Protein AF-A0A968MR54-F1 (afdb_monomer)

Foldseek 3Di:
DDDPDDPVNVVVVVQVLQQLVAADPDPHGDGFDADDCVVVVDRGDDFKDQAEAEDEFEKDWAAAPVPDPDPDDDCVLSNLVNVLCVVVVHDVHTKIKTFFDFADPPFPFGPLVVLLVQCPDLQYHGWYKYFLDPDPVVLVCLVVVFDCPPPVDPPPDDDDDDCHPPCVLVSLLRGSNQQRMAIGRRDDGDPGRSKMWIAHSNQAQIDISVNDGPGRDRGTSSVVSSCSVVVCVVDVVNMDTPVVVVVVVVVVVRDDPD

Radius of gyration: 22.6 Å; Cα contacts (8 Å, |Δi|>4): 368; chains: 1; bounding box: 41×53×70 Å

Structure (mmCIF, N/CA/C/O backbone):
data_AF-A0A968MR54-F1
#
_entry.id   AF-A0A968MR54-F1
#
loop_
_atom_site.group_PDB
_atom_site.id
_atom_site.type_symbol
_atom_site.label_atom_id
_atom_site.label_alt_id
_atom_site.label_comp_id
_atom_site.label_asym_id
_atom_site.label_entity_id
_atom_site.label_seq_id
_atom_site.pdbx_PDB_ins_code
_atom_site.Cartn_x
_atom_site.Cartn_y
_atom_site.Cartn_z
_atom_site.occupancy
_atom_site.B_iso_or_equiv
_atom_site.auth_seq_id
_atom_site.auth_comp_id
_atom_site.auth_asym_id
_atom_site.auth_atom_id
_atom_site.pdbx_PDB_model_num
ATOM 1 N N . MET A 1 1 ? 18.125 2.894 40.364 1.00 38.19 1 MET A N 1
ATOM 2 C CA . MET A 1 1 ? 17.338 4.141 40.499 1.00 38.19 1 MET A CA 1
ATOM 3 C C . MET A 1 1 ? 15.868 3.765 40.445 1.00 38.19 1 MET A C 1
ATOM 5 O O . MET A 1 1 ? 15.536 2.895 39.650 1.00 38.19 1 MET A O 1
ATOM 9 N N . LYS A 1 2 ? 15.023 4.334 41.312 1.00 45.12 2 LYS A N 1
ATOM 10 C CA . LYS A 1 2 ? 13.562 4.181 41.211 1.00 45.12 2 LYS A CA 1
ATOM 11 C C . LYS A 1 2 ? 13.033 5.214 40.213 1.00 45.12 2 LYS A C 1
ATOM 13 O O . LYS A 1 2 ? 13.559 6.320 40.182 1.00 45.12 2 LYS A O 1
ATOM 18 N N . SER A 1 3 ? 12.042 4.830 39.411 1.00 44.94 3 SER A N 1
ATOM 19 C CA . SER A 1 3 ? 11.297 5.768 38.564 1.00 44.94 3 SER A CA 1
ATOM 20 C C . SER A 1 3 ? 10.646 6.842 39.440 1.00 44.94 3 SER A C 1
ATOM 22 O O . SER A 1 3 ? 10.090 6.514 40.487 1.00 44.94 3 SER A O 1
ATOM 24 N N . GLU A 1 4 ? 10.722 8.103 39.017 1.00 73.19 4 GLU A N 1
ATOM 25 C CA . GLU A 1 4 ? 10.028 9.231 39.660 1.00 73.19 4 GLU A CA 1
ATOM 26 C C . GLU A 1 4 ? 8.558 9.342 39.212 1.00 73.19 4 GLU A C 1
ATOM 28 O O . GLU A 1 4 ? 7.784 10.089 39.804 1.00 73.19 4 GLU A O 1
ATOM 33 N N . LEU A 1 5 ? 8.162 8.580 38.186 1.00 58.22 5 LEU A N 1
ATOM 34 C CA . LEU A 1 5 ? 6.807 8.551 37.637 1.00 58.22 5 LEU A CA 1
ATOM 35 C C . LEU A 1 5 ? 6.050 7.315 38.131 1.00 58.22 5 LEU A C 1
ATOM 37 O O . LEU A 1 5 ? 6.600 6.209 38.118 1.00 58.22 5 LEU A O 1
ATOM 41 N N . SER A 1 6 ? 4.790 7.508 38.529 1.00 78.50 6 SER A N 1
ATOM 42 C CA . SER A 1 6 ? 3.848 6.425 38.828 1.00 78.50 6 SER A CA 1
ATOM 43 C C . SER A 1 6 ? 3.045 6.046 37.582 1.00 78.50 6 SER A C 1
ATOM 45 O O . SER A 1 6 ? 2.774 6.893 36.734 1.00 78.50 6 SER A O 1
ATOM 47 N N . GLU A 1 7 ? 2.625 4.785 37.483 1.00 70.69 7 GLU A N 1
ATOM 48 C CA . GLU A 1 7 ? 1.815 4.283 36.359 1.00 70.69 7 GLU A CA 1
ATOM 49 C C . GLU A 1 7 ? 0.520 5.090 36.187 1.00 70.69 7 GLU A C 1
ATOM 51 O O . GLU A 1 7 ? 0.213 5.520 35.080 1.00 70.69 7 GLU A O 1
ATOM 56 N N . LYS A 1 8 ? -0.155 5.447 37.290 1.00 72.38 8 LYS A N 1
ATOM 57 C CA . LYS A 1 8 ? -1.343 6.321 37.261 1.00 72.38 8 LYS A CA 1
ATOM 58 C C . LYS A 1 8 ? -1.069 7.726 36.730 1.00 72.38 8 LYS A C 1
ATOM 60 O O . LYS A 1 8 ? -1.936 8.308 36.086 1.00 72.38 8 LYS A O 1
ATOM 65 N N . GLN A 1 9 ? 0.106 8.291 37.019 1.00 70.12 9 GLN A N 1
ATOM 66 C CA . GLN A 1 9 ? 0.483 9.600 36.484 1.00 70.12 9 GLN A CA 1
ATOM 67 C C . GLN A 1 9 ? 0.689 9.509 34.968 1.00 70.12 9 GLN A C 1
ATOM 69 O O . GLN A 1 9 ? 0.142 10.321 34.230 1.00 70.12 9 GLN A O 1
ATOM 74 N N . ILE A 1 10 ? 1.400 8.475 34.505 1.00 73.94 10 ILE A N 1
ATOM 75 C CA . ILE A 1 10 ? 1.624 8.205 33.076 1.00 73.94 10 ILE A CA 1
ATOM 76 C C . ILE A 1 10 ? 0.281 8.009 32.356 1.00 73.94 10 ILE A C 1
ATOM 78 O O . ILE A 1 10 ? 0.054 8.583 31.293 1.00 73.94 10 ILE A O 1
ATOM 82 N N . GLU A 1 11 ? -0.629 7.237 32.945 1.00 66.44 11 GLU A N 1
ATOM 83 C CA . GLU A 1 11 ? -1.960 6.983 32.402 1.00 66.44 11 GLU A CA 1
ATOM 84 C C . GLU A 1 11 ? -2.802 8.264 32.299 1.00 66.44 11 GLU A C 1
ATOM 86 O O . GLU A 1 11 ? -3.392 8.528 31.251 1.00 66.44 11 GLU A O 1
ATOM 91 N N . ALA A 1 12 ? -2.825 9.089 33.352 1.00 65.69 12 ALA A N 1
ATOM 92 C CA . ALA A 1 12 ? -3.545 10.360 33.363 1.00 65.69 12 ALA A CA 1
ATOM 93 C C . ALA A 1 12 ? -2.987 11.346 32.326 1.00 65.69 12 ALA A C 1
ATOM 95 O O . ALA A 1 12 ? -3.760 12.022 31.641 1.00 65.69 12 ALA A O 1
ATOM 96 N N . ASP A 1 13 ? -1.664 11.395 32.162 1.00 68.00 13 ASP A N 1
ATOM 97 C CA . ASP A 1 13 ? -1.001 12.243 31.170 1.00 68.00 13 ASP A CA 1
ATOM 98 C C . ASP A 1 13 ? -1.346 11.793 29.741 1.00 68.00 13 ASP A C 1
ATOM 100 O O . ASP A 1 13 ? -1.690 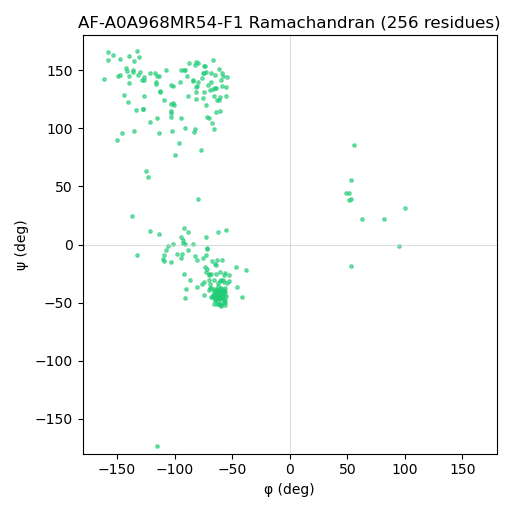12.615 28.886 1.00 68.00 13 ASP A O 1
ATOM 104 N N . ILE A 1 14 ? -1.348 10.478 29.491 1.00 63.91 14 ILE A N 1
ATOM 105 C CA . ILE A 1 14 ? -1.751 9.885 28.210 1.00 63.91 14 ILE A CA 1
ATOM 106 C C . ILE A 1 14 ? -3.241 10.134 27.936 1.00 63.91 14 ILE A C 1
ATOM 108 O O . ILE A 1 14 ? -3.601 10.580 26.846 1.00 63.91 14 ILE A O 1
ATOM 112 N N . ALA A 1 15 ? -4.121 9.894 28.909 1.00 61.91 15 ALA A N 1
ATOM 113 C CA . ALA A 1 15 ? -5.558 10.116 28.767 1.00 61.91 15 ALA A CA 1
ATOM 114 C C . ALA A 1 15 ? -5.894 11.590 28.532 1.00 61.91 15 ALA A C 1
ATOM 116 O O . ALA A 1 15 ? -6.739 11.895 27.696 1.00 61.91 15 ALA A O 1
ATOM 117 N N . THR A 1 16 ? -5.195 12.508 29.199 1.00 56.31 16 THR A N 1
ATOM 118 C CA . THR A 1 16 ? -5.350 13.953 28.992 1.00 56.31 16 THR A CA 1
ATOM 119 C C . THR A 1 16 ? -4.916 14.354 27.585 1.00 56.31 16 THR A C 1
ATOM 121 O O . THR A 1 16 ? -5.643 15.067 26.894 1.00 56.31 16 THR A O 1
ATOM 124 N N . TYR A 1 17 ? -3.778 13.833 27.119 1.00 61.91 17 TYR A N 1
ATOM 125 C CA . TYR A 1 17 ? -3.307 14.043 25.753 1.00 61.91 17 TYR A CA 1
ATOM 126 C C . TYR A 1 17 ? -4.326 13.552 24.715 1.00 61.91 17 TYR A C 1
ATOM 128 O O . TYR A 1 17 ? -4.651 14.276 23.774 1.00 61.91 17 TYR A O 1
ATOM 136 N N . PHE A 1 18 ? -4.886 12.354 24.905 1.00 52.28 18 PHE A N 1
ATOM 137 C CA . PHE A 1 18 ? -5.934 11.821 24.034 1.00 52.28 18 PHE A CA 1
ATOM 138 C C . PHE A 1 18 ? -7.296 12.497 24.225 1.00 52.28 18 PHE A C 1
ATOM 140 O O . PHE A 1 18 ? -8.081 12.511 23.292 1.00 52.28 18 PHE A O 1
ATOM 147 N N . GLY A 1 19 ? -7.596 13.099 25.371 1.00 53.50 19 GLY A N 1
ATOM 148 C CA . GLY A 1 19 ? -8.790 13.926 25.552 1.00 53.50 19 GLY A CA 1
ATOM 149 C C . GLY A 1 19 ? -8.695 15.222 24.751 1.00 53.50 19 GLY A C 1
ATOM 150 O O . GLY A 1 19 ? -9.692 15.677 24.180 1.00 53.50 19 GLY A O 1
ATOM 151 N N . TRP A 1 20 ? -7.482 15.771 24.623 1.00 44.69 20 TRP A N 1
ATOM 152 C CA . TRP A 1 20 ? -7.228 16.905 23.741 1.00 44.69 20 TRP A CA 1
ATOM 153 C C . TRP A 1 20 ? -7.511 16.558 22.294 1.00 44.69 20 TRP A C 1
ATOM 155 O O . TRP A 1 20 ? -8.085 17.448 21.689 1.00 44.69 20 TRP A O 1
ATOM 165 N N . ILE A 1 21 ? -7.255 15.281 21.911 1.00 46.53 21 ILE A N 1
ATOM 166 C CA . ILE A 1 21 ? -7.625 14.370 20.778 1.00 46.53 21 ILE A CA 1
ATOM 167 C C . ILE A 1 21 ? -9.017 14.327 20.118 1.00 46.53 21 ILE A C 1
ATOM 169 O O . ILE A 1 21 ? -9.201 13.949 18.959 1.00 46.53 21 ILE A O 1
ATOM 173 N N . SER A 1 22 ? -10.009 14.800 20.858 1.00 51.34 22 SER A N 1
ATOM 174 C CA . SER A 1 22 ? -11.415 14.887 20.461 1.00 51.34 22 SER A CA 1
ATOM 175 C C . SER A 1 22 ? -11.686 15.820 19.256 1.00 51.34 22 SER A C 1
ATOM 177 O O . SER A 1 22 ? -11.347 17.006 19.315 1.00 51.34 22 SER A O 1
ATOM 179 N N . PRO A 1 23 ? -12.331 15.346 18.167 1.00 46.69 23 PRO A N 1
ATOM 180 C CA . PRO A 1 23 ? -12.700 16.193 17.031 1.00 46.69 23 PRO A CA 1
ATOM 181 C C . PRO A 1 23 ? -13.607 17.367 17.423 1.00 46.69 23 PRO A C 1
ATOM 183 O O . PRO A 1 23 ? -14.495 17.227 18.269 1.00 46.69 23 PRO A O 1
ATOM 186 N N . ILE A 1 24 ? -13.424 18.513 16.760 1.00 46.59 24 ILE A N 1
ATOM 187 C CA . ILE A 1 24 ? -14.294 19.685 16.925 1.00 46.59 24 ILE A CA 1
ATOM 188 C C . ILE A 1 24 ? -15.718 19.299 16.496 1.00 46.59 24 ILE A C 1
ATOM 190 O O . ILE A 1 24 ? -15.926 18.812 15.389 1.00 46.59 24 ILE A O 1
ATOM 194 N N . GLY A 1 25 ? -16.693 19.494 17.389 1.00 52.66 25 GLY A N 1
ATOM 195 C CA . GLY A 1 25 ? -18.094 19.110 17.172 1.00 52.66 25 GLY A CA 1
ATOM 196 C C . GLY A 1 25 ? -18.491 17.740 17.736 1.00 52.66 25 GLY A C 1
ATOM 197 O O . GLY A 1 25 ? -19.664 17.381 17.658 1.00 52.66 25 GLY A O 1
ATOM 198 N N . SER A 1 26 ? -17.564 16.986 18.340 1.00 49.47 26 SER A N 1
ATOM 199 C CA . SER A 1 26 ? -17.908 15.769 19.086 1.00 49.47 26 SER A CA 1
ATOM 200 C C . SER A 1 26 ? -18.662 16.114 20.375 1.00 49.47 26 SER A C 1
ATOM 202 O O . SER A 1 26 ? -18.235 16.977 21.141 1.00 49.47 26 SER A O 1
ATOM 204 N N . SER A 1 27 ? -19.765 15.413 20.649 1.00 55.09 27 SER A N 1
ATOM 205 C CA . SER A 1 27 ? -20.558 15.577 21.879 1.00 55.09 27 SER A CA 1
ATOM 206 C C . SER A 1 27 ? -19.878 15.011 23.131 1.00 55.09 27 SER A C 1
ATOM 208 O O . SER A 1 27 ? -20.365 15.210 24.241 1.00 55.09 27 SER A O 1
ATOM 210 N N . SER A 1 28 ? -18.773 14.284 22.964 1.00 43.12 28 SER A N 1
ATOM 211 C CA . SER A 1 28 ? -17.991 13.691 24.047 1.00 43.12 28 SER A CA 1
ATOM 212 C C . SER A 1 28 ? -16.506 13.659 23.686 1.00 43.12 28 SER A C 1
ATOM 214 O O . SER A 1 28 ? -16.175 13.464 22.508 1.00 43.12 28 SER A O 1
ATOM 216 N N . PRO A 1 29 ? -15.600 13.820 24.666 1.00 54.75 29 PRO A N 1
ATOM 217 C CA . PRO A 1 29 ? -14.182 13.676 24.406 1.00 54.75 29 PRO A CA 1
ATOM 218 C C . PRO A 1 29 ? -13.823 12.228 24.046 1.00 54.75 29 PRO A C 1
ATOM 220 O O . PRO A 1 29 ? -14.558 11.295 24.379 1.00 54.75 29 PRO A O 1
ATOM 223 N N . PHE A 1 30 ? -12.689 12.032 23.375 1.00 55.03 30 PHE A N 1
ATOM 224 C CA . PHE A 1 30 ? -12.109 10.710 23.170 1.00 55.03 30 PHE A CA 1
ATOM 225 C C . PHE A 1 30 ? -11.795 10.103 24.542 1.00 55.03 30 PHE A C 1
ATOM 227 O O . PHE A 1 30 ? -10.982 10.634 25.300 1.00 55.03 30 PHE A O 1
ATOM 234 N N . LEU A 1 31 ? -12.493 9.019 24.880 1.00 54.69 31 LEU A N 1
ATOM 235 C CA . LEU A 1 31 ? -12.429 8.395 26.194 1.00 54.69 31 LEU A CA 1
ATOM 236 C C . LEU A 1 31 ? -11.576 7.130 26.126 1.00 54.69 31 LEU A C 1
ATOM 238 O O . LEU A 1 31 ? -11.896 6.185 25.405 1.00 54.69 31 LEU A O 1
ATOM 242 N N . LEU A 1 32 ? -10.509 7.099 26.919 1.00 58.34 32 LEU A N 1
ATOM 243 C CA . LEU A 1 32 ? -9.764 5.879 27.195 1.00 58.34 32 LEU A CA 1
ATOM 244 C C . LEU A 1 32 ? -10.480 5.111 28.310 1.00 58.34 32 LEU A C 1
ATOM 246 O O . LEU A 1 32 ? -10.334 5.448 29.484 1.00 58.34 32 LEU A O 1
ATOM 250 N N . SER A 1 33 ? -11.261 4.100 27.934 1.00 61.09 33 SER A N 1
ATOM 251 C CA . SER A 1 33 ? -12.015 3.288 28.894 1.00 61.09 33 SER A CA 1
ATOM 252 C C . SER A 1 33 ? -11.092 2.322 29.636 1.00 61.09 33 SER A C 1
ATOM 254 O O . SER A 1 33 ? -10.370 1.553 28.994 1.00 61.09 33 SER A O 1
ATOM 256 N N . ASP A 1 34 ? -11.143 2.367 30.969 1.00 63.06 34 ASP A N 1
ATOM 257 C CA . ASP A 1 34 ? -10.475 1.401 31.844 1.00 63.06 34 ASP A CA 1
ATOM 258 C C . ASP A 1 34 ? -10.993 -0.005 31.561 1.00 63.06 34 ASP A C 1
ATOM 260 O O . ASP A 1 34 ? -12.193 -0.217 31.350 1.00 63.06 34 ASP A O 1
ATOM 264 N N . VAL A 1 35 ? -10.088 -0.977 31.595 1.00 64.12 35 VAL A N 1
ATOM 265 C CA . VAL A 1 35 ? -10.446 -2.393 31.578 1.00 64.12 35 VAL A CA 1
ATOM 266 C C . VAL A 1 35 ? -9.728 -3.145 32.682 1.00 64.12 35 VAL A C 1
ATOM 268 O O . VAL A 1 35 ? -8.746 -2.674 33.244 1.00 64.12 35 VAL A O 1
ATOM 271 N N . ASP A 1 36 ? -10.254 -4.322 33.013 1.00 68.06 36 ASP A N 1
ATOM 272 C CA . ASP A 1 36 ? -9.633 -5.209 33.988 1.00 68.06 36 ASP A CA 1
ATOM 273 C C . ASP A 1 36 ? -8.284 -5.713 33.451 1.00 68.06 36 ASP A C 1
ATOM 275 O O . ASP A 1 36 ? -8.216 -6.629 32.625 1.00 68.06 36 ASP A O 1
ATOM 279 N N . GLU A 1 37 ? -7.208 -5.086 33.915 1.00 64.38 37 GLU A N 1
ATOM 280 C CA . GLU A 1 37 ? -5.833 -5.389 33.529 1.00 64.38 37 GLU A CA 1
ATOM 281 C C . GLU A 1 37 ? -5.495 -6.877 33.735 1.00 64.38 37 GLU A C 1
ATOM 283 O O . GLU A 1 37 ? -4.787 -7.465 32.921 1.00 64.38 37 GLU A O 1
ATOM 288 N N . GLN A 1 38 ? -6.064 -7.534 34.754 1.00 60.22 38 GLN A N 1
ATOM 289 C CA . GLN A 1 38 ? -5.813 -8.956 35.029 1.00 60.22 38 GLN A CA 1
ATOM 290 C C . GLN A 1 38 ? -6.411 -9.875 33.956 1.00 60.22 38 GLN A C 1
ATOM 292 O O . GLN A 1 38 ? -5.930 -10.989 33.750 1.00 60.22 38 GLN A O 1
ATOM 297 N N . VAL A 1 39 ? -7.454 -9.414 33.261 1.00 54.09 39 VAL A N 1
ATOM 298 C CA . VAL A 1 39 ? -8.124 -10.163 32.191 1.00 54.09 39 VAL A CA 1
ATOM 299 C C . VAL A 1 39 ? -7.495 -9.871 30.829 1.00 54.09 39 VAL A C 1
ATOM 301 O O . VAL A 1 39 ? -7.376 -10.778 30.005 1.00 54.09 39 VAL A O 1
ATOM 304 N N . TYR A 1 40 ? -7.099 -8.620 30.577 1.00 48.53 40 TYR A N 1
ATOM 305 C CA . TYR A 1 40 ? -6.690 -8.164 29.242 1.00 48.53 40 TYR A CA 1
ATOM 306 C C . TYR A 1 40 ? -5.188 -7.894 29.088 1.00 48.53 40 TYR A C 1
ATOM 308 O O . TYR A 1 40 ? -4.719 -7.777 27.956 1.00 48.53 40 TYR A O 1
ATOM 316 N N . GLY A 1 41 ? -4.433 -7.804 30.187 1.00 61.22 41 GLY A N 1
ATOM 317 C CA . GLY A 1 41 ? -3.004 -7.468 30.186 1.00 61.22 41 GLY A CA 1
ATOM 318 C C . GLY A 1 41 ? -2.696 -6.069 29.644 1.00 61.22 41 GLY A C 1
ATOM 319 O O . GLY A 1 41 ? -1.598 -5.840 29.139 1.00 61.22 41 GLY A O 1
ATOM 320 N N . ALA A 1 42 ? -3.678 -5.166 29.665 1.00 59.38 42 ALA A N 1
ATOM 321 C CA . ALA A 1 42 ? -3.576 -3.806 29.156 1.00 59.38 42 ALA A CA 1
ATOM 322 C C . ALA A 1 42 ? -4.484 -2.878 29.963 1.00 59.38 42 ALA A C 1
ATOM 324 O O . ALA A 1 42 ? -5.595 -3.269 30.316 1.00 59.38 42 ALA A O 1
ATOM 325 N N . ASP A 1 43 ? -4.047 -1.636 30.168 1.00 61.50 43 ASP A N 1
ATOM 326 C CA . ASP A 1 43 ? -4.818 -0.636 30.915 1.00 61.50 43 ASP A CA 1
ATOM 327 C C . ASP A 1 43 ? -6.068 -0.161 30.158 1.00 61.50 43 ASP A C 1
ATOM 329 O O . ASP A 1 43 ? -7.036 0.275 30.777 1.00 61.50 43 ASP A O 1
ATOM 333 N N . LYS A 1 44 ? -6.076 -0.248 28.815 1.00 64.19 44 LYS A N 1
ATOM 334 C CA . LYS A 1 44 ? -7.127 0.311 27.941 1.00 64.19 44 LYS A CA 1
ATOM 335 C C . LYS A 1 44 ? -7.558 -0.642 26.827 1.00 64.19 44 LYS A C 1
ATOM 337 O O . LYS A 1 44 ? -6.753 -1.401 26.287 1.00 64.19 44 LYS A O 1
ATOM 342 N N . LYS A 1 45 ? -8.824 -0.525 26.408 1.00 63.53 45 LYS A N 1
ATOM 343 C CA . LYS A 1 45 ? -9.422 -1.289 25.298 1.00 63.53 45 LYS A CA 1
ATOM 344 C C . LYS A 1 45 ? -9.852 -0.384 24.147 1.00 63.53 45 LYS A C 1
ATOM 346 O O . LYS A 1 45 ? -10.433 0.676 24.351 1.00 63.53 45 LYS A O 1
ATOM 351 N N . PHE A 1 46 ? -9.617 -0.855 22.926 1.00 63.62 46 PHE A N 1
ATOM 352 C CA . PHE A 1 46 ? -10.174 -0.267 21.713 1.00 63.62 46 PHE A CA 1
ATOM 353 C C . PHE A 1 46 ? -11.374 -1.102 21.273 1.00 63.62 46 PHE A C 1
ATOM 355 O O . PHE A 1 46 ? -11.231 -2.294 21.010 1.00 63.62 46 PHE A O 1
ATOM 362 N N . ASP A 1 47 ? -12.560 -0.504 21.200 1.00 65.94 47 ASP A N 1
ATOM 363 C CA . ASP A 1 47 ? -13.752 -1.254 20.797 1.00 65.94 47 ASP A CA 1
ATOM 364 C C . ASP A 1 47 ? -13.839 -1.418 19.286 1.00 65.94 47 ASP A C 1
ATOM 366 O O . ASP A 1 47 ? -14.233 -2.483 18.820 1.00 65.94 47 ASP A O 1
ATOM 370 N N . MET A 1 48 ? -13.419 -0.401 18.530 1.00 71.75 48 MET A N 1
ATOM 371 C CA . MET A 1 48 ? -13.595 -0.312 17.084 1.00 71.75 48 MET A CA 1
ATOM 372 C C . MET A 1 48 ? -12.266 -0.048 16.376 1.00 71.75 48 MET A C 1
ATOM 374 O O . MET A 1 48 ? -11.442 0.736 16.845 1.00 71.75 48 MET A O 1
ATOM 378 N N . VAL A 1 49 ? -12.067 -0.676 15.218 1.00 78.62 49 VAL A N 1
ATOM 379 C CA . VAL A 1 49 ? -10.842 -0.559 14.418 1.00 78.62 49 VAL A CA 1
ATOM 380 C C . VAL A 1 49 ? -11.146 -0.363 12.936 1.00 78.62 49 VAL A C 1
ATOM 382 O O . VAL A 1 49 ? -12.204 -0.754 12.442 1.00 78.62 49 VAL A O 1
ATOM 385 N N . ILE A 1 50 ? -10.166 0.197 12.220 1.00 82.06 50 ILE A N 1
ATOM 386 C CA . ILE A 1 50 ? -10.088 0.184 10.754 1.00 82.06 50 ILE A CA 1
ATOM 387 C C . ILE A 1 50 ? -8.868 -0.663 10.370 1.00 82.06 50 ILE A C 1
ATOM 389 O O . ILE A 1 50 ? -7.738 -0.170 10.377 1.00 82.06 50 ILE A O 1
ATOM 393 N N . PRO A 1 51 ? -9.060 -1.950 10.063 1.00 82.25 51 PRO A N 1
ATOM 394 C CA . PRO A 1 51 ? -7.976 -2.820 9.650 1.00 82.25 51 PRO A CA 1
ATOM 395 C C . PRO A 1 51 ? -7.359 -2.416 8.308 1.00 82.25 51 PRO A C 1
ATOM 397 O O . PRO A 1 51 ? -8.053 -2.294 7.294 1.00 82.25 51 PRO A O 1
ATOM 400 N N . ILE A 1 52 ? -6.034 -2.261 8.288 1.00 82.19 52 ILE A N 1
ATOM 401 C CA . ILE A 1 52 ? -5.254 -1.971 7.080 1.00 82.19 52 ILE A CA 1
ATOM 402 C C . ILE A 1 52 ? -4.122 -2.996 6.961 1.00 82.19 52 ILE A C 1
ATOM 404 O O . ILE A 1 52 ? -3.217 -3.041 7.791 1.00 82.19 52 ILE A O 1
ATOM 408 N N . TYR A 1 53 ? -4.147 -3.794 5.898 1.00 83.75 53 TYR A N 1
ATOM 409 C CA . TYR A 1 53 ? -3.141 -4.802 5.588 1.00 83.75 53 TYR A CA 1
ATOM 410 C C . TYR A 1 53 ? -2.212 -4.315 4.482 1.00 83.75 53 TYR A C 1
ATOM 412 O O . TYR A 1 53 ? -2.602 -4.175 3.322 1.00 83.75 53 TYR A O 1
ATOM 420 N N . MET A 1 54 ? -0.948 -4.099 4.824 1.00 84.62 54 MET A N 1
ATOM 421 C CA . MET A 1 54 ? 0.069 -3.697 3.858 1.00 84.62 54 MET A CA 1
ATOM 422 C C . MET A 1 54 ? 1.039 -4.842 3.608 1.00 84.62 54 MET A C 1
ATOM 424 O O . MET A 1 54 ? 1.674 -5.340 4.537 1.00 84.62 54 MET A O 1
ATOM 428 N N . GLN A 1 55 ? 1.197 -5.239 2.344 1.00 85.69 55 GLN A N 1
ATOM 429 C CA . GLN A 1 55 ? 2.254 -6.168 1.953 1.00 85.69 55 GLN A CA 1
ATOM 430 C C . GLN A 1 55 ? 3.394 -5.419 1.261 1.00 85.69 55 GLN A C 1
ATOM 432 O O . GLN A 1 55 ? 3.272 -4.979 0.117 1.00 85.69 55 GLN A O 1
ATOM 437 N N . PHE A 1 56 ? 4.533 -5.321 1.939 1.00 86.50 56 PHE A N 1
ATOM 438 C CA . PHE A 1 56 ? 5.696 -4.602 1.428 1.00 86.50 56 PHE A CA 1
ATOM 439 C C . PHE A 1 56 ? 6.449 -5.390 0.351 1.00 86.50 56 PHE A C 1
ATOM 441 O O . PHE A 1 56 ? 6.560 -6.620 0.401 1.00 86.50 56 PHE A O 1
ATOM 448 N N . LYS A 1 57 ? 6.959 -4.666 -0.646 1.00 90.19 57 LYS A N 1
ATOM 449 C CA . LYS A 1 57 ? 7.686 -5.197 -1.800 1.00 90.19 57 LYS A CA 1
ATOM 450 C C . LYS A 1 57 ? 8.916 -4.359 -2.100 1.00 90.19 57 LYS A C 1
ATOM 452 O O . LYS A 1 57 ? 8.916 -3.146 -1.925 1.00 90.19 57 LYS A O 1
ATOM 457 N N . VAL A 1 58 ? 9.947 -5.026 -2.609 1.00 86.94 58 VAL A N 1
ATOM 458 C CA . VAL A 1 58 ? 11.143 -4.372 -3.142 1.00 86.94 58 VAL A CA 1
ATOM 459 C C . VAL A 1 58 ? 10.918 -4.066 -4.619 1.00 86.94 58 VAL A C 1
ATOM 461 O O . VAL A 1 58 ? 10.564 -4.959 -5.396 1.00 86.94 58 VAL A O 1
ATOM 464 N N . SER A 1 59 ? 11.140 -2.811 -5.000 1.00 91.31 59 SER A N 1
ATOM 465 C CA . SER A 1 59 ? 11.091 -2.380 -6.395 1.00 91.31 59 SER A CA 1
ATOM 466 C C . SER A 1 59 ? 12.392 -2.708 -7.111 1.00 91.31 59 SER A C 1
ATOM 468 O O . SER A 1 59 ? 13.479 -2.452 -6.600 1.00 91.31 59 SER A O 1
ATOM 470 N N . HIS A 1 60 ? 12.263 -3.243 -8.318 1.00 92.19 60 HIS A N 1
ATOM 471 C CA . HIS A 1 60 ? 13.365 -3.524 -9.226 1.00 92.19 60 HIS A CA 1
ATOM 472 C C . HIS A 1 60 ? 13.258 -2.613 -10.446 1.00 92.19 60 HIS A C 1
ATOM 474 O O . HIS A 1 60 ? 12.154 -2.299 -10.893 1.00 92.19 60 HIS A O 1
ATOM 480 N N . GLY A 1 61 ? 14.402 -2.182 -10.976 1.00 90.44 61 GLY A N 1
ATOM 481 C CA . GLY A 1 61 ? 14.467 -1.347 -12.170 1.00 90.44 61 GLY A CA 1
ATOM 482 C C . GLY A 1 61 ? 14.407 -2.172 -13.447 1.00 90.44 61 GLY A C 1
ATOM 483 O O . GLY A 1 61 ? 15.026 -3.231 -13.544 1.00 90.44 61 GLY A O 1
ATOM 484 N N . LEU A 1 62 ? 13.690 -1.663 -14.441 1.00 86.94 62 LEU A N 1
ATOM 485 C CA . LEU A 1 62 ? 13.586 -2.242 -15.768 1.00 86.94 62 LEU A CA 1
ATOM 486 C C . LEU A 1 62 ? 13.922 -1.176 -16.811 1.00 86.94 62 LEU A C 1
ATOM 488 O O . LEU A 1 62 ? 13.269 -0.140 -16.920 1.00 86.94 62 LEU A O 1
ATOM 492 N N . THR A 1 63 ? 14.996 -1.423 -17.553 1.00 82.12 63 THR A N 1
ATOM 493 C CA . THR A 1 63 ? 15.457 -0.553 -18.637 1.00 82.12 63 THR A CA 1
ATOM 494 C C . THR A 1 63 ? 14.576 -0.687 -19.879 1.00 82.12 63 THR A C 1
ATOM 496 O O . THR A 1 63 ? 13.985 -1.746 -20.112 1.00 82.12 63 THR A O 1
ATOM 499 N N . ASN A 1 64 ? 14.538 0.379 -20.683 1.00 71.69 64 ASN A N 1
ATOM 500 C CA . ASN A 1 64 ? 13.743 0.485 -21.908 1.00 71.69 64 ASN A CA 1
ATOM 501 C C . ASN A 1 64 ? 14.021 -0.668 -22.890 1.00 71.69 64 ASN A C 1
ATOM 503 O O . ASN A 1 64 ? 15.164 -1.100 -23.067 1.00 71.69 64 ASN A O 1
ATOM 507 N N . PHE A 1 65 ? 12.967 -1.103 -23.583 1.00 66.75 65 PHE A N 1
ATOM 508 C CA . PHE A 1 65 ? 12.992 -2.073 -24.679 1.00 66.75 65 PHE A CA 1
ATOM 509 C C . PHE A 1 65 ? 14.092 -1.835 -25.735 1.00 66.75 65 PHE A C 1
ATOM 511 O O . PHE A 1 65 ? 14.685 -2.798 -26.215 1.00 66.75 65 PHE A O 1
ATOM 518 N N . LYS A 1 66 ? 14.413 -0.574 -26.073 1.00 62.75 66 LYS A N 1
ATOM 519 C CA . LYS A 1 66 ? 15.367 -0.228 -27.153 1.00 62.75 66 LYS A CA 1
ATOM 520 C C . LYS A 1 66 ? 16.816 -0.687 -26.926 1.00 62.75 66 LYS A C 1
ATOM 522 O O . LYS A 1 66 ? 17.573 -0.752 -27.886 1.00 62.75 66 LYS A O 1
ATOM 527 N N . ASN A 1 67 ? 17.201 -1.022 -25.695 1.00 58.94 67 ASN A N 1
ATOM 528 C CA . ASN A 1 67 ? 18.582 -1.391 -25.365 1.00 58.94 67 ASN A CA 1
ATOM 529 C C . ASN A 1 67 ? 18.886 -2.897 -25.527 1.00 58.94 67 ASN A C 1
ATOM 531 O O . ASN A 1 67 ? 19.942 -3.346 -25.088 1.00 58.94 67 ASN A O 1
ATOM 535 N N . PHE A 1 68 ? 17.993 -3.692 -26.133 1.00 56.44 68 PHE A N 1
ATOM 536 C CA . PHE A 1 68 ? 18.201 -5.131 -26.334 1.00 56.44 68 PHE A CA 1
ATOM 537 C C . PHE A 1 68 ? 18.594 -5.467 -27.777 1.00 56.44 68 PHE A C 1
ATOM 539 O O . PHE A 1 68 ? 17.796 -5.341 -28.700 1.00 56.44 68 PHE A O 1
ATOM 546 N N . THR A 1 69 ? 19.820 -5.963 -27.953 1.00 52.44 69 THR A N 1
ATOM 547 C CA . THR A 1 69 ? 20.371 -6.450 -29.231 1.00 52.44 69 THR A CA 1
ATOM 548 C C . THR A 1 69 ? 20.153 -7.948 -29.469 1.00 52.44 69 THR A C 1
ATOM 550 O O . THR A 1 69 ? 20.550 -8.452 -30.515 1.00 52.44 69 THR A O 1
ATOM 553 N N . SER A 1 70 ? 19.505 -8.683 -28.553 1.00 50.03 70 SER A N 1
ATOM 554 C CA . SER A 1 70 ? 19.229 -10.115 -28.745 1.00 50.03 70 SER A CA 1
ATOM 555 C C . SER A 1 70 ? 17.833 -10.528 -28.247 1.00 50.03 70 SER A C 1
ATOM 557 O O . SER A 1 70 ? 17.535 -10.357 -27.062 1.00 50.03 70 SER A O 1
ATOM 559 N N . PRO A 1 71 ? 16.979 -11.116 -29.111 1.00 49.41 71 PRO A N 1
ATOM 560 C CA . PRO A 1 71 ? 15.652 -11.608 -28.738 1.00 49.41 71 PRO A CA 1
ATOM 561 C C . PRO A 1 71 ? 15.657 -12.880 -27.866 1.00 49.41 71 PRO A C 1
ATOM 563 O O . PRO A 1 71 ? 14.592 -13.325 -27.451 1.00 49.41 71 PRO A O 1
ATOM 566 N N . PHE A 1 72 ? 16.822 -13.469 -27.563 1.00 49.16 72 PHE A N 1
ATOM 567 C CA . PHE A 1 72 ? 16.912 -14.829 -27.005 1.00 49.16 72 PHE A CA 1
ATOM 568 C C . PHE A 1 72 ? 17.448 -14.940 -25.562 1.00 49.16 72 PHE A C 1
ATOM 570 O O . PHE A 1 72 ? 17.661 -16.048 -25.075 1.00 49.16 72 PHE A O 1
ATOM 577 N N . SER A 1 73 ? 17.636 -13.840 -24.823 1.00 49.25 73 SER A N 1
ATOM 578 C CA . SER A 1 73 ? 18.161 -13.908 -23.447 1.00 49.25 73 SER A CA 1
ATOM 579 C C . SER A 1 73 ? 17.061 -14.022 -22.367 1.00 49.25 73 SER A C 1
ATOM 581 O O . SER A 1 73 ? 16.469 -13.019 -21.976 1.00 49.25 73 SER A O 1
ATOM 583 N N . ILE A 1 74 ? 16.830 -15.249 -21.882 1.00 50.41 74 ILE A N 1
ATOM 584 C CA . ILE A 1 74 ? 16.566 -15.715 -20.491 1.00 50.41 74 ILE A CA 1
ATOM 585 C C . ILE A 1 74 ? 15.434 -15.081 -19.628 1.00 50.41 74 ILE A C 1
ATOM 587 O O . ILE A 1 74 ? 14.943 -15.756 -18.727 1.00 50.41 74 ILE A O 1
ATOM 591 N N . GLU A 1 75 ? 14.886 -13.893 -19.901 1.00 62.72 75 GLU A N 1
ATOM 592 C CA . GLU A 1 75 ? 13.826 -13.281 -19.066 1.00 62.72 75 GLU A CA 1
ATOM 593 C C . GLU A 1 75 ? 12.540 -12.950 -19.841 1.00 62.72 75 GLU A C 1
ATOM 595 O O . GLU A 1 75 ? 12.057 -11.812 -19.853 1.00 62.72 75 GLU A O 1
ATOM 600 N N . LEU A 1 76 ? 11.944 -13.977 -20.457 1.00 74.69 76 LEU A N 1
ATOM 601 C CA . LEU A 1 76 ? 10.653 -13.912 -21.165 1.00 74.69 76 LEU A CA 1
ATOM 602 C C . LEU A 1 76 ? 9.578 -13.065 -20.439 1.00 74.69 76 LEU A C 1
ATOM 604 O O . LEU A 1 76 ? 8.946 -12.232 -21.095 1.00 74.69 76 LEU A O 1
ATOM 608 N N . PRO A 1 77 ? 9.354 -13.189 -19.111 1.00 84.00 77 PRO A N 1
ATOM 609 C CA . PRO A 1 77 ? 8.338 -12.388 -18.424 1.00 84.00 77 PRO A CA 1
ATOM 610 C C . PRO A 1 77 ? 8.648 -10.886 -18.403 1.00 84.00 77 PRO A C 1
ATOM 612 O O . PRO A 1 77 ? 7.751 -10.072 -18.613 1.00 84.00 77 PRO A O 1
ATOM 615 N N . LEU A 1 78 ? 9.907 -10.497 -18.195 1.00 87.38 78 LEU A N 1
ATOM 616 C CA . LEU A 1 78 ? 10.281 -9.083 -18.115 1.00 87.38 78 LEU A CA 1
ATOM 617 C C . LEU A 1 78 ? 10.314 -8.426 -19.495 1.00 87.38 78 LEU A C 1
ATOM 619 O O . LEU A 1 78 ? 9.920 -7.270 -19.639 1.00 87.38 78 LEU A O 1
ATOM 623 N N . GLN A 1 79 ? 10.709 -9.167 -20.532 1.00 85.06 79 GLN A N 1
ATOM 624 C CA . GLN A 1 79 ? 10.576 -8.705 -21.915 1.00 85.06 79 GLN A CA 1
ATOM 625 C C . GLN A 1 79 ? 9.111 -8.461 -22.293 1.00 85.06 79 GLN A C 1
ATOM 627 O O . GLN A 1 79 ? 8.807 -7.445 -22.914 1.00 85.06 79 GLN A O 1
ATOM 632 N N . ARG A 1 80 ? 8.189 -9.334 -21.861 1.00 86.44 80 ARG A N 1
ATOM 633 C CA . ARG A 1 80 ? 6.746 -9.125 -22.057 1.00 86.44 80 ARG A CA 1
ATOM 634 C C . ARG A 1 80 ? 6.254 -7.849 -21.380 1.00 86.44 80 ARG A C 1
ATOM 636 O O . ARG A 1 80 ? 5.464 -7.130 -21.985 1.00 86.44 80 ARG A O 1
ATOM 643 N N . ILE A 1 81 ? 6.737 -7.543 -20.174 1.00 89.81 81 ILE A N 1
ATOM 644 C CA . ILE A 1 81 ? 6.417 -6.284 -19.483 1.00 89.81 81 ILE A CA 1
ATOM 645 C C . ILE A 1 81 ? 6.919 -5.088 -20.300 1.00 89.81 81 ILE A C 1
ATOM 647 O O . ILE A 1 81 ? 6.117 -4.213 -20.611 1.00 89.81 81 ILE A O 1
ATOM 651 N N . ARG A 1 82 ? 8.193 -5.070 -20.720 1.00 88.06 82 ARG A N 1
ATOM 652 C CA . ARG A 1 82 ? 8.754 -3.989 -21.560 1.00 88.06 82 ARG A CA 1
ATOM 653 C C . ARG A 1 82 ? 7.960 -3.799 -22.851 1.00 88.06 82 ARG A C 1
ATOM 655 O O . ARG A 1 82 ? 7.488 -2.706 -23.139 1.00 88.06 82 ARG A O 1
ATOM 662 N N . ALA A 1 83 ? 7.741 -4.882 -23.599 1.00 86.81 83 ALA A N 1
ATOM 663 C CA . ALA A 1 83 ? 6.987 -4.856 -24.850 1.00 86.81 83 ALA A CA 1
ATOM 664 C C . ALA A 1 83 ? 5.550 -4.358 -24.638 1.00 86.81 83 ALA A C 1
ATOM 666 O O . ALA A 1 83 ? 5.030 -3.585 -25.443 1.00 86.81 83 ALA A O 1
ATOM 667 N N . PHE A 1 84 ? 4.908 -4.760 -23.536 1.00 90.19 84 PHE A N 1
ATOM 668 C CA . PHE A 1 84 ? 3.588 -4.267 -23.170 1.00 90.19 84 PHE A CA 1
ATOM 669 C C . PHE A 1 84 ? 3.596 -2.763 -22.886 1.00 90.19 84 PHE A C 1
ATOM 671 O O . PHE A 1 84 ? 2.783 -2.045 -23.471 1.00 90.19 84 PHE A O 1
ATOM 678 N N . ARG A 1 85 ? 4.510 -2.293 -22.027 1.00 91.38 85 ARG A N 1
ATOM 679 C CA . ARG A 1 85 ? 4.640 -0.876 -21.662 1.00 91.38 85 ARG A CA 1
ATOM 680 C C . ARG A 1 85 ? 4.936 -0.019 -22.886 1.00 91.38 85 ARG A C 1
ATOM 682 O O . ARG A 1 85 ? 4.244 0.969 -23.100 1.00 91.38 85 ARG A O 1
ATOM 689 N N . HIS A 1 86 ? 5.853 -0.463 -23.743 1.00 89.69 86 HIS A N 1
ATOM 690 C CA . HIS A 1 86 ? 6.168 0.192 -25.008 1.00 89.69 86 HIS A CA 1
ATOM 691 C C . HIS A 1 86 ? 4.945 0.282 -25.933 1.00 89.69 86 HIS A C 1
ATOM 693 O O . HIS A 1 86 ? 4.560 1.372 -26.347 1.00 89.69 86 HIS A O 1
ATOM 699 N N . ARG A 1 87 ? 4.265 -0.845 -26.196 1.00 90.12 87 ARG A N 1
ATOM 700 C CA . ARG A 1 87 ? 3.067 -0.895 -27.056 1.00 90.12 87 ARG A CA 1
ATOM 701 C C . ARG A 1 87 ? 1.920 -0.025 -26.535 1.00 90.12 87 ARG A C 1
ATOM 703 O O . ARG A 1 87 ? 1.109 0.452 -27.322 1.00 90.12 87 ARG A O 1
ATOM 710 N N . LYS A 1 88 ? 1.807 0.131 -25.216 1.00 91.81 88 LYS A N 1
ATOM 711 C CA . LYS A 1 88 ? 0.768 0.940 -24.565 1.00 91.81 88 LYS A CA 1
ATOM 712 C C . LYS A 1 88 ? 1.207 2.373 -24.262 1.00 91.81 88 LYS A C 1
ATOM 714 O O . LYS A 1 88 ? 0.436 3.093 -23.639 1.00 91.81 88 LYS A O 1
ATOM 719 N N . ASN A 1 89 ? 2.390 2.783 -24.725 1.00 90.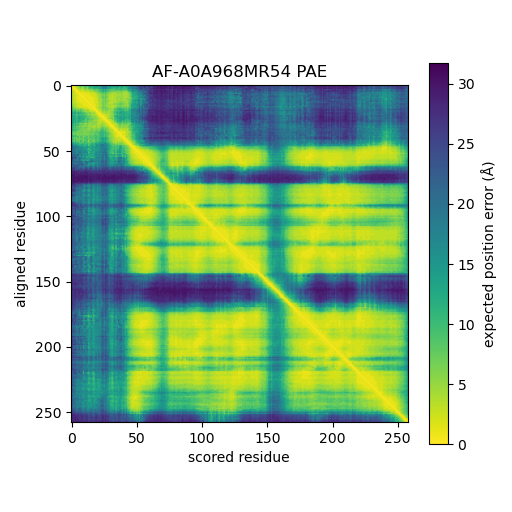88 89 ASN A N 1
ATOM 720 C CA . ASN A 1 89 ? 2.957 4.111 -24.494 1.00 90.88 89 ASN A CA 1
ATOM 721 C C . ASN A 1 89 ? 3.008 4.501 -23.000 1.00 90.88 89 ASN A C 1
ATOM 723 O O . ASN A 1 89 ? 2.719 5.635 -22.631 1.00 90.88 89 ASN A O 1
ATOM 727 N N . LEU A 1 90 ? 3.334 3.535 -22.137 1.00 91.81 90 LEU A N 1
ATOM 728 C CA . LEU A 1 90 ? 3.545 3.745 -20.702 1.00 91.81 90 LEU A CA 1
ATOM 729 C C . LEU A 1 90 ? 5.005 4.134 -20.435 1.00 91.81 90 LEU A C 1
ATOM 731 O O . LEU A 1 90 ? 5.895 3.747 -21.194 1.00 91.81 90 LEU A O 1
ATOM 735 N N . PHE A 1 91 ? 5.278 4.821 -19.321 1.00 89.06 91 PHE A N 1
ATOM 736 C CA . PHE A 1 91 ? 6.648 5.174 -18.935 1.00 89.06 91 PHE A CA 1
ATOM 737 C C . PHE A 1 91 ? 7.559 3.936 -18.842 1.00 89.06 91 PHE A C 1
ATOM 739 O O . PHE A 1 91 ? 7.230 2.990 -18.127 1.00 89.06 91 PHE A O 1
ATOM 746 N N . ASP A 1 92 ? 8.716 3.928 -19.510 1.00 83.31 92 ASP A N 1
ATOM 747 C CA . ASP A 1 92 ? 9.575 2.730 -19.600 1.00 83.31 92 ASP A CA 1
ATOM 748 C C . ASP A 1 92 ? 11.081 3.003 -19.416 1.00 83.31 92 ASP A C 1
ATOM 750 O O . ASP A 1 92 ? 11.918 2.253 -19.913 1.00 83.31 92 ASP A O 1
ATOM 754 N N . SER A 1 93 ? 11.473 4.089 -18.731 1.00 82.88 93 SER A N 1
ATOM 755 C CA . SER A 1 93 ? 12.901 4.439 -18.615 1.00 82.88 93 SER A CA 1
ATOM 756 C C . SER A 1 93 ? 13.300 5.188 -17.329 1.00 82.88 93 SER A C 1
ATOM 758 O O . SER A 1 93 ? 13.354 6.417 -17.342 1.00 82.88 93 SER A O 1
ATOM 760 N N . PRO A 1 94 ? 13.679 4.479 -16.247 1.00 86.50 94 PRO A N 1
ATOM 761 C CA . PRO A 1 94 ? 13.425 3.059 -16.001 1.00 86.50 94 PRO A CA 1
ATOM 762 C C . PRO A 1 94 ? 12.000 2.846 -15.477 1.00 86.50 94 PRO A C 1
ATOM 764 O O . PRO A 1 94 ? 11.545 3.569 -14.592 1.00 86.50 94 PRO A O 1
ATOM 767 N N . SER A 1 95 ? 11.293 1.832 -15.974 1.00 91.69 95 SER A N 1
ATOM 768 C CA . SER A 1 95 ? 10.092 1.365 -15.277 1.00 91.69 95 SER A CA 1
ATOM 769 C C . SER A 1 95 ? 10.489 0.597 -14.011 1.00 91.69 95 SER A C 1
ATOM 771 O O . SER A 1 95 ? 11.594 0.065 -13.903 1.00 91.69 95 SER A O 1
ATOM 773 N N . LEU A 1 96 ? 9.605 0.574 -13.018 1.00 94.50 96 LEU A N 1
ATOM 774 C CA . LEU A 1 96 ? 9.782 -0.181 -11.781 1.00 94.50 96 LEU A CA 1
ATOM 775 C C . LEU A 1 96 ? 8.854 -1.390 -11.785 1.00 94.50 96 LEU A C 1
ATOM 777 O O . LEU A 1 96 ? 7.779 -1.346 -12.383 1.00 94.50 96 LEU A O 1
ATOM 781 N N . TYR A 1 97 ? 9.247 -2.471 -11.120 1.00 95.25 97 TYR A N 1
ATOM 782 C CA . TYR A 1 97 ? 8.400 -3.653 -10.991 1.00 95.25 97 TYR A CA 1
ATOM 783 C C . TYR A 1 97 ? 8.700 -4.467 -9.730 1.00 95.25 97 TYR A C 1
ATOM 785 O O . TYR A 1 97 ? 9.768 -4.353 -9.127 1.00 95.25 97 TYR A O 1
ATOM 793 N N . PHE A 1 98 ? 7.767 -5.343 -9.358 1.00 94.38 98 PHE A N 1
ATOM 794 C CA . PHE A 1 98 ? 8.014 -6.420 -8.399 1.00 94.38 98 PHE A CA 1
ATOM 795 C C . PHE A 1 98 ? 7.274 -7.703 -8.797 1.00 94.38 98 PHE A C 1
ATOM 797 O O . PHE A 1 98 ? 6.214 -7.664 -9.427 1.00 94.38 98 PHE A O 1
ATOM 804 N N . LYS A 1 99 ? 7.836 -8.852 -8.403 1.00 93.56 99 LYS A N 1
ATOM 805 C CA . LYS A 1 99 ? 7.243 -10.185 -8.596 1.00 93.56 99 LYS A CA 1
ATOM 806 C C . LYS A 1 99 ? 6.393 -10.588 -7.388 1.00 93.56 99 LYS A C 1
ATOM 808 O O . LYS A 1 99 ? 6.691 -10.229 -6.244 1.00 93.56 99 LYS A O 1
ATOM 813 N N . LEU A 1 100 ? 5.358 -11.387 -7.623 1.00 91.62 100 LEU A N 1
ATOM 814 C CA . LEU A 1 100 ? 4.651 -12.082 -6.551 1.00 91.62 100 LEU A CA 1
ATOM 815 C C . LEU A 1 100 ? 5.482 -13.239 -5.964 1.00 91.62 100 LEU A C 1
ATOM 817 O O . LEU A 1 100 ? 6.278 -13.874 -6.656 1.00 91.62 100 LEU A O 1
ATOM 821 N N . HIS A 1 101 ? 5.311 -13.514 -4.666 1.00 85.44 101 HIS A N 1
ATOM 822 C CA . HIS A 1 101 ? 6.026 -14.617 -4.016 1.00 85.44 101 HIS A CA 1
ATOM 823 C C . HIS A 1 101 ? 5.435 -15.965 -4.409 1.00 85.44 101 HIS A C 1
ATOM 825 O O . HIS A 1 101 ? 4.222 -16.104 -4.587 1.00 85.44 101 HIS A O 1
ATOM 831 N N . ALA A 1 102 ? 6.306 -16.971 -4.478 1.00 87.25 102 ALA A N 1
ATOM 832 C CA . ALA A 1 102 ? 5.883 -18.359 -4.499 1.00 87.25 102 ALA A CA 1
ATOM 833 C C . ALA A 1 102 ? 5.063 -18.691 -3.244 1.00 87.25 102 ALA A C 1
ATOM 835 O O . ALA A 1 102 ? 5.294 -18.140 -2.165 1.00 87.25 102 ALA A O 1
ATOM 836 N N . LYS A 1 103 ? 4.104 -19.605 -3.397 1.00 86.38 103 LYS A N 1
ATOM 837 C CA . LYS A 1 103 ? 3.346 -20.144 -2.271 1.00 86.38 103 LYS A CA 1
ATOM 838 C C . LYS A 1 103 ? 4.290 -20.964 -1.388 1.00 86.38 103 LYS A C 1
ATOM 840 O O . LYS A 1 103 ? 5.059 -21.769 -1.912 1.00 86.38 103 LYS A O 1
ATOM 845 N N . SER A 1 104 ? 4.238 -20.762 -0.069 1.00 81.88 104 SER A N 1
ATOM 846 C CA . SER A 1 104 ? 4.934 -21.649 0.873 1.00 81.88 104 SER A CA 1
ATOM 847 C C . SER A 1 104 ? 4.380 -23.071 0.750 1.00 81.88 104 SER A C 1
ATOM 849 O O . SER A 1 104 ? 3.200 -23.247 0.454 1.00 81.88 104 SER A O 1
ATOM 851 N N . LYS A 1 105 ? 5.201 -24.091 1.025 1.00 84.19 105 LYS A N 1
ATOM 852 C CA . LYS A 1 105 ? 4.776 -25.503 0.976 1.00 84.19 105 LYS A CA 1
ATOM 853 C C . LYS A 1 105 ? 3.581 -25.793 1.891 1.00 84.19 105 LYS A C 1
ATOM 855 O O . LYS A 1 105 ? 2.764 -26.644 1.570 1.00 84.19 105 LYS A O 1
ATOM 860 N N . THR A 1 106 ? 3.493 -25.079 3.009 1.00 81.19 106 THR A N 1
ATOM 861 C CA . THR A 1 106 ? 2.444 -25.233 4.026 1.00 81.19 106 THR A CA 1
ATOM 862 C C . THR A 1 106 ? 1.267 -24.279 3.833 1.00 81.19 106 THR A C 1
ATOM 864 O O . THR A 1 106 ? 0.268 -24.401 4.534 1.00 81.19 106 THR A O 1
ATOM 867 N N . ALA A 1 107 ? 1.367 -23.319 2.910 1.00 78.44 107 ALA A N 1
ATOM 868 C CA . ALA A 1 107 ? 0.308 -22.344 2.694 1.00 78.44 107 ALA A CA 1
ATOM 869 C C . ALA A 1 107 ? -0.795 -22.933 1.808 1.00 78.44 107 ALA A C 1
ATOM 871 O O . ALA A 1 107 ? -0.533 -23.463 0.722 1.00 78.44 107 ALA A O 1
ATOM 872 N N . LEU A 1 108 ? -2.041 -22.784 2.258 1.00 83.56 108 LEU A N 1
ATOM 873 C CA . LEU A 1 108 ? -3.223 -23.203 1.507 1.00 83.56 108 LEU A CA 1
ATOM 874 C C . LEU A 1 108 ? -3.342 -22.411 0.196 1.00 83.56 108 LEU A C 1
ATOM 876 O O . LEU A 1 108 ? -3.503 -23.005 -0.873 1.00 83.56 108 LEU A O 1
ATOM 880 N N . ASP A 1 109 ? -3.106 -21.100 0.253 1.00 86.06 109 ASP A N 1
ATOM 881 C CA . ASP A 1 109 ? -3.280 -20.176 -0.870 1.00 86.06 109 ASP A CA 1
ATOM 882 C C . ASP A 1 109 ? -2.068 -19.236 -1.065 1.00 86.06 109 ASP A C 1
ATOM 884 O O . ASP A 1 109 ? -1.172 -19.140 -0.221 1.00 86.06 109 ASP A O 1
ATOM 888 N N . TYR A 1 110 ? -1.999 -18.558 -2.213 1.00 87.56 110 TYR A N 1
ATOM 889 C CA . TYR A 1 110 ? -1.015 -17.510 -2.466 1.00 87.56 110 TYR A CA 1
ATOM 890 C C . TYR A 1 110 ? -1.293 -16.293 -1.582 1.00 87.56 110 TYR A C 1
ATOM 892 O O . TYR A 1 110 ? -2.427 -15.832 -1.475 1.00 87.56 110 TYR A O 1
ATOM 900 N N . GLN A 1 111 ? -0.230 -15.675 -1.057 1.00 86.88 111 GLN A N 1
ATOM 901 C CA . GLN A 1 111 ? -0.330 -14.425 -0.287 1.00 86.88 111 GLN A CA 1
ATOM 902 C C . GLN A 1 111 ? -1.104 -13.327 -1.033 1.00 86.88 111 GLN A C 1
ATOM 904 O O . GLN A 1 111 ? -1.785 -12.524 -0.412 1.00 86.88 111 GLN A O 1
ATOM 909 N N . HIS A 1 112 ? -1.028 -13.309 -2.366 1.00 91.00 112 HIS A N 1
ATOM 910 C CA . HIS A 1 112 ? -1.804 -12.396 -3.201 1.00 91.00 112 HIS A CA 1
ATOM 911 C C . HIS A 1 112 ? -3.311 -12.598 -3.085 1.00 91.00 112 HIS A C 1
ATOM 913 O O . HIS A 1 112 ? -4.036 -11.631 -2.877 1.00 91.00 112 HIS A O 1
ATOM 919 N N . ASN A 1 113 ? -3.768 -13.846 -3.194 1.00 91.06 113 ASN A N 1
ATOM 920 C CA . ASN A 1 113 ? -5.183 -14.187 -3.106 1.00 91.06 113 ASN A CA 1
ATOM 921 C C . ASN A 1 113 ? -5.711 -13.894 -1.702 1.00 91.06 113 ASN A C 1
ATOM 923 O O . ASN A 1 113 ? -6.803 -13.359 -1.553 1.00 91.06 113 ASN A O 1
ATOM 927 N N . ILE A 1 114 ? -4.895 -14.155 -0.678 1.00 88.75 114 ILE A N 1
ATOM 928 C CA . ILE A 1 114 ? -5.201 -13.801 0.708 1.00 88.75 114 ILE A CA 1
ATOM 929 C C . ILE A 1 114 ? -5.350 -12.281 0.868 1.00 88.75 114 ILE A C 1
ATOM 931 O O . ILE A 1 114 ? -6.364 -11.808 1.376 1.00 88.75 114 ILE A O 1
ATOM 935 N N . LEU A 1 115 ? -4.377 -11.502 0.388 1.00 87.81 115 LEU A N 1
ATOM 936 C CA . LEU A 1 115 ? -4.431 -10.040 0.438 1.00 87.81 115 LEU A CA 1
ATOM 937 C C . LEU A 1 115 ? -5.651 -9.498 -0.330 1.00 87.81 115 LEU A C 1
ATOM 939 O O . LEU A 1 115 ? -6.296 -8.560 0.124 1.00 87.81 115 L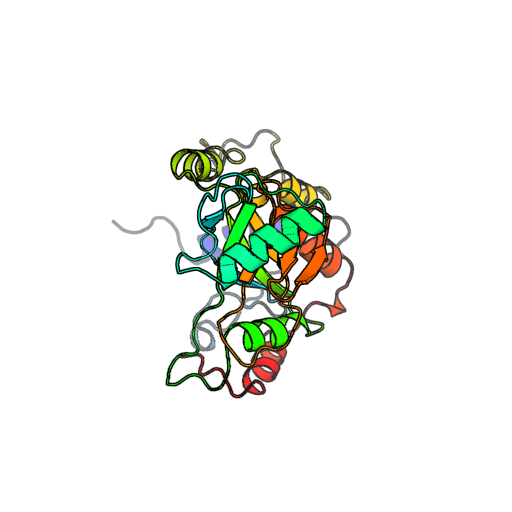EU A O 1
ATOM 943 N N . MET A 1 116 ? -6.010 -10.122 -1.455 1.00 92.06 116 MET A N 1
ATOM 944 C CA . MET A 1 116 ? -7.204 -9.785 -2.234 1.00 92.06 116 MET A CA 1
ATOM 945 C C . MET A 1 116 ? -8.506 -10.062 -1.471 1.00 92.06 116 MET A C 1
ATOM 947 O O . MET A 1 116 ? -9.426 -9.251 -1.542 1.00 92.06 116 MET A O 1
ATOM 951 N N . LYS A 1 117 ? -8.594 -11.169 -0.717 1.00 88.44 117 LYS A N 1
ATOM 952 C CA . LYS A 1 117 ? -9.762 -11.46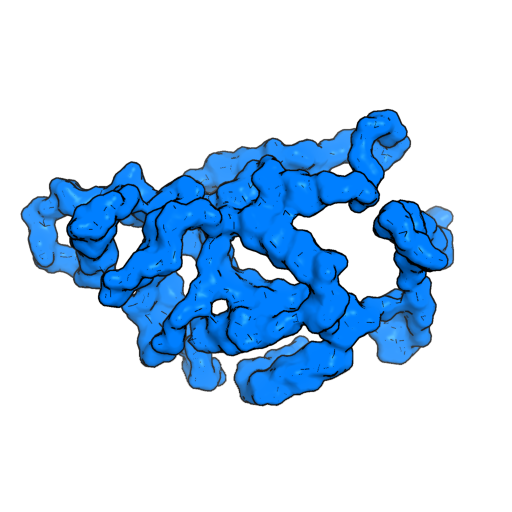6 0.134 1.00 88.44 117 LYS A CA 1
ATOM 953 C C . LYS A 1 117 ? -9.997 -10.332 1.135 1.00 88.44 117 LYS A C 1
ATOM 955 O O . LYS A 1 117 ? -11.131 -9.889 1.269 1.00 88.44 117 LYS A O 1
ATOM 960 N N . PHE A 1 118 ? -8.940 -9.813 1.766 1.00 86.00 118 PHE A N 1
ATOM 961 C CA . PHE A 1 118 ? -9.052 -8.663 2.671 1.00 86.00 118 PHE A CA 1
ATOM 962 C C . PHE A 1 118 ? -9.440 -7.372 1.945 1.00 86.00 118 PHE A C 1
ATOM 964 O O . PHE A 1 118 ? -10.338 -6.665 2.398 1.00 86.00 118 PHE A O 1
ATOM 971 N N . ALA A 1 119 ? -8.841 -7.100 0.782 1.00 88.88 119 ALA A N 1
ATOM 972 C CA . ALA A 1 119 ? -9.142 -5.906 -0.013 1.00 88.88 119 ALA A CA 1
ATOM 973 C C . ALA A 1 119 ? -10.614 -5.828 -0.448 1.00 88.88 119 ALA A C 1
ATOM 975 O O . ALA A 1 119 ? -11.154 -4.737 -0.599 1.00 88.88 119 ALA A O 1
ATOM 976 N N . ASN A 1 120 ? -11.252 -6.985 -0.639 1.00 84.12 120 ASN A N 1
ATOM 977 C CA . ASN A 1 120 ? -12.642 -7.105 -1.074 1.00 84.12 120 ASN A CA 1
ATOM 978 C C . ASN A 1 120 ? -13.643 -7.184 0.090 1.00 84.12 120 ASN A C 1
ATOM 980 O O . ASN A 1 120 ? -14.798 -7.559 -0.113 1.00 84.12 120 ASN A O 1
ATOM 984 N N . THR A 1 121 ? -13.226 -6.850 1.311 1.00 81.00 121 THR A N 1
ATOM 985 C CA . THR A 1 121 ? -14.144 -6.718 2.451 1.00 81.00 121 THR A CA 1
ATOM 986 C C . THR A 1 121 ? -14.584 -5.265 2.610 1.00 81.00 121 THR A C 1
ATOM 988 O O . THR A 1 121 ? -13.830 -4.343 2.323 1.00 81.00 121 THR A O 1
ATOM 991 N N . SER A 1 122 ? -15.792 -5.031 3.124 1.00 81.94 122 SER A N 1
ATOM 992 C CA . SER A 1 122 ? -16.273 -3.662 3.370 1.00 81.94 122 SER A CA 1
ATOM 993 C C . SER A 1 122 ? -15.651 -2.989 4.602 1.00 81.94 122 SER A C 1
ATOM 995 O O . SER A 1 122 ? -15.810 -1.786 4.779 1.00 81.94 122 SER A O 1
ATOM 997 N N . HIS A 1 123 ? -14.942 -3.752 5.441 1.00 80.88 123 HIS A N 1
ATOM 998 C CA . HIS A 1 123 ? -14.426 -3.302 6.739 1.00 80.88 123 HIS A CA 1
ATOM 999 C C . HIS A 1 123 ? -12.903 -3.422 6.843 1.00 80.88 123 HIS A C 1
ATOM 1001 O O . HIS A 1 123 ? -12.372 -3.366 7.942 1.00 80.88 123 HIS A O 1
ATOM 1007 N N . SER A 1 124 ? -12.180 -3.671 5.750 1.00 86.12 124 SER A N 1
ATOM 1008 C CA . SER A 1 124 ? -10.720 -3.612 5.779 1.00 86.12 124 SER A CA 1
ATOM 1009 C C . SER A 1 124 ? -10.155 -3.147 4.451 1.00 86.12 124 SER A C 1
ATOM 1011 O O . SER A 1 124 ? -10.810 -3.214 3.413 1.00 86.12 124 SER A O 1
ATOM 1013 N N . TYR A 1 125 ? -8.920 -2.669 4.498 1.00 89.50 125 TYR A N 1
ATOM 1014 C CA . TYR A 1 125 ? -8.166 -2.269 3.321 1.00 89.50 125 TYR A CA 1
ATOM 1015 C C . TYR A 1 125 ? -6.952 -3.165 3.188 1.00 89.50 125 TYR A C 1
ATOM 1017 O O . TYR A 1 125 ? -6.285 -3.444 4.181 1.00 89.50 125 TYR A O 1
ATOM 1025 N N . ALA A 1 126 ? -6.630 -3.594 1.972 1.00 89.50 126 ALA A N 1
ATOM 1026 C CA . ALA A 1 126 ? -5.443 -4.400 1.748 1.00 89.50 126 ALA A CA 1
ATOM 1027 C C . ALA A 1 126 ? -4.770 -4.073 0.416 1.00 89.50 126 ALA A C 1
ATOM 1029 O O . ALA A 1 126 ? -5.412 -4.039 -0.634 1.00 89.50 126 ALA A O 1
ATOM 1030 N N . PHE A 1 127 ? -3.466 -3.809 0.458 1.00 94.12 127 PHE A N 1
ATOM 1031 C CA . PHE A 1 127 ? -2.705 -3.397 -0.717 1.00 94.12 127 PHE A CA 1
ATOM 1032 C C . PHE A 1 127 ? -1.209 -3.677 -0.579 1.00 94.12 127 PHE A C 1
ATOM 1034 O O . PHE A 1 127 ? -0.658 -3.840 0.510 1.00 94.12 127 PHE A O 1
ATOM 1041 N N . TYR A 1 128 ? -0.536 -3.745 -1.722 1.00 94.56 128 TYR A N 1
ATOM 1042 C CA . TYR A 1 128 ? 0.917 -3.754 -1.800 1.00 94.56 128 TYR A CA 1
ATOM 1043 C C . TYR A 1 128 ? 1.481 -2.367 -1.561 1.00 94.56 128 TYR A C 1
ATOM 1045 O O . TYR A 1 128 ? 0.883 -1.397 -2.012 1.00 94.56 128 TYR A O 1
ATOM 1053 N N . VAL A 1 129 ? 2.667 -2.298 -0.963 1.00 91.81 129 VAL A N 1
ATOM 1054 C CA . VAL A 1 129 ? 3.455 -1.068 -0.842 1.00 91.81 129 VAL A CA 1
ATOM 1055 C C . VAL A 1 129 ? 4.857 -1.318 -1.385 1.00 91.81 129 VAL A C 1
ATOM 1057 O O . VAL A 1 129 ? 5.511 -2.274 -0.971 1.00 91.81 129 VAL A O 1
ATOM 1060 N N . ALA A 1 130 ? 5.333 -0.480 -2.305 1.00 91.94 130 ALA A N 1
ATOM 1061 C CA . ALA A 1 130 ? 6.683 -0.598 -2.863 1.00 91.94 130 ALA A CA 1
ATOM 1062 C C . ALA A 1 130 ? 7.344 0.780 -3.032 1.00 91.94 130 ALA A C 1
ATOM 1064 O O . ALA A 1 130 ? 6.644 1.745 -3.346 1.00 91.94 130 ALA A O 1
ATOM 1065 N N . PRO A 1 131 ? 8.668 0.912 -2.838 1.00 93.25 131 PRO A N 1
ATOM 1066 C CA . PRO A 1 131 ? 9.353 2.191 -2.987 1.00 93.25 131 PRO A CA 1
ATOM 1067 C C . PRO A 1 131 ? 9.385 2.646 -4.452 1.00 93.25 131 PRO A C 1
ATOM 1069 O O . PRO A 1 131 ? 9.488 1.841 -5.376 1.00 93.25 131 PRO A O 1
ATOM 1072 N N . LEU A 1 132 ? 9.343 3.954 -4.672 1.00 94.31 132 LEU A N 1
ATOM 1073 C CA . LEU A 1 132 ? 9.422 4.584 -5.995 1.00 94.31 132 LEU A CA 1
ATOM 1074 C C . LEU A 1 132 ? 10.850 4.964 -6.413 1.00 94.31 132 LEU A C 1
ATOM 1076 O O . LEU A 1 132 ? 11.066 5.510 -7.492 1.00 94.31 132 LEU A O 1
ATOM 1080 N N . THR A 1 133 ? 11.836 4.658 -5.572 1.00 90.75 133 THR A N 1
ATOM 1081 C CA . THR A 1 133 ? 13.259 4.858 -5.848 1.00 90.75 133 THR A CA 1
ATOM 1082 C C . THR A 1 133 ? 14.013 3.537 -5.757 1.00 90.75 133 THR A C 1
ATOM 1084 O O . THR A 1 133 ? 13.666 2.665 -4.961 1.00 90.75 133 THR A O 1
ATOM 1087 N N . LEU A 1 134 ? 15.062 3.407 -6.569 1.00 89.56 134 LEU A N 1
ATOM 1088 C CA . LEU A 1 134 ? 16.017 2.296 -6.523 1.00 89.56 134 LEU A CA 1
ATOM 1089 C C . LEU A 1 134 ? 17.246 2.623 -5.664 1.00 89.56 134 LEU A C 1
ATOM 1091 O O . LEU A 1 134 ? 18.044 1.740 -5.361 1.00 89.56 134 LEU A O 1
ATOM 1095 N N . TYR A 1 135 ? 17.419 3.892 -5.289 1.00 87.06 135 TYR A N 1
ATOM 1096 C CA . TYR A 1 135 ? 18.631 4.372 -4.641 1.00 87.06 135 TYR A CA 1
ATOM 1097 C C . TYR A 1 135 ? 18.429 4.508 -3.135 1.00 87.06 135 TYR A C 1
ATOM 1099 O O . TYR A 1 135 ? 17.573 5.267 -2.670 1.00 87.06 135 TYR A O 1
ATOM 1107 N N . LYS A 1 136 ? 19.262 3.792 -2.372 1.00 82.25 136 LYS A N 1
ATOM 1108 C CA . LYS A 1 136 ? 19.224 3.765 -0.906 1.00 82.25 136 LYS A CA 1
ATOM 1109 C C . LYS A 1 136 ? 19.387 5.157 -0.289 1.00 82.25 136 LYS A C 1
ATOM 1111 O O . LYS A 1 136 ? 18.613 5.503 0.590 1.00 82.25 136 LYS A O 1
ATOM 1116 N N . ASN A 1 137 ? 20.311 5.974 -0.792 1.00 81.06 137 ASN A N 1
ATOM 1117 C CA . ASN A 1 137 ? 20.520 7.340 -0.298 1.00 81.06 137 ASN A CA 1
ATOM 1118 C C . ASN A 1 137 ? 19.272 8.224 -0.471 1.00 81.06 137 ASN A C 1
ATOM 1120 O O . ASN A 1 137 ? 18.922 8.975 0.428 1.00 81.06 137 ASN A O 1
ATOM 1124 N N . ILE A 1 138 ? 18.565 8.120 -1.604 1.00 82.62 138 ILE A N 1
ATOM 1125 C CA . ILE A 1 138 ? 17.306 8.841 -1.830 1.00 82.62 138 ILE A CA 1
ATOM 1126 C C . ILE A 1 138 ? 16.243 8.335 -0.854 1.00 82.62 138 ILE A C 1
ATOM 1128 O O . ILE A 1 138 ? 15.537 9.139 -0.256 1.00 82.62 138 ILE A O 1
ATOM 1132 N N . TYR A 1 139 ? 16.141 7.017 -0.669 1.00 79.62 139 TYR A N 1
ATOM 1133 C CA . TYR A 1 139 ? 15.201 6.418 0.278 1.00 79.62 139 TYR A CA 1
ATOM 1134 C C . TYR A 1 139 ? 15.462 6.879 1.722 1.00 79.62 139 TYR A C 1
ATOM 1136 O O . TYR A 1 139 ? 14.535 7.295 2.412 1.00 79.62 139 TYR A O 1
ATOM 1144 N N . GLU A 1 140 ? 16.721 6.859 2.162 1.00 76.38 140 GLU A N 1
ATOM 1145 C CA . GLU A 1 140 ? 17.152 7.342 3.477 1.00 76.38 140 GLU A CA 1
ATOM 1146 C C . GLU A 1 140 ? 16.899 8.843 3.628 1.00 76.38 140 GLU A C 1
ATOM 1148 O O . GLU A 1 140 ? 16.330 9.265 4.629 1.00 76.38 140 GLU A O 1
ATOM 1153 N N . ASN A 1 141 ? 17.210 9.652 2.614 1.00 76.19 141 ASN A N 1
ATOM 1154 C CA . ASN A 1 141 ? 16.900 11.079 2.633 1.00 76.19 141 ASN A CA 1
ATOM 1155 C C . ASN A 1 141 ? 15.395 11.326 2.758 1.00 76.19 141 ASN A C 1
ATOM 1157 O O . ASN A 1 141 ? 14.983 12.167 3.550 1.00 76.19 141 ASN A O 1
ATOM 1161 N N . LEU A 1 142 ? 14.558 10.580 2.031 1.00 74.69 142 LEU A N 1
ATOM 1162 C CA . LEU A 1 142 ? 13.107 10.665 2.192 1.00 74.69 142 LEU A CA 1
ATOM 1163 C C . LEU A 1 142 ? 12.678 10.261 3.606 1.00 74.69 142 LEU A C 1
ATOM 1165 O O . LEU A 1 142 ? 11.799 10.907 4.155 1.00 74.69 142 LEU A O 1
ATOM 1169 N N . LEU A 1 143 ? 13.290 9.233 4.200 1.00 72.62 143 LEU A N 1
ATOM 1170 C CA . LEU A 1 143 ? 12.976 8.742 5.545 1.00 72.62 143 LEU A CA 1
ATOM 1171 C C . LEU A 1 143 ? 13.362 9.736 6.653 1.00 72.62 143 LEU A C 1
ATOM 1173 O O . LEU A 1 143 ? 12.587 9.940 7.587 1.00 72.62 143 LEU A O 1
ATOM 1177 N N . PHE A 1 144 ? 14.561 10.316 6.571 1.00 65.44 144 PHE A N 1
ATOM 1178 C CA . PHE A 1 144 ? 15.143 11.159 7.621 1.00 65.44 144 PHE A CA 1
ATOM 1179 C C . PHE A 1 144 ? 14.838 12.650 7.442 1.00 65.44 144 PHE A C 1
ATOM 1181 O O . PHE A 1 144 ? 14.792 13.378 8.428 1.00 65.44 144 PHE A O 1
ATOM 1188 N N . ASN A 1 145 ? 14.573 13.101 6.212 1.00 62.12 145 ASN A N 1
ATOM 1189 C CA . ASN A 1 145 ? 14.218 14.489 5.899 1.00 62.12 145 ASN A CA 1
ATOM 1190 C C . ASN A 1 145 ? 12.702 14.681 5.681 1.00 62.12 145 ASN A C 1
ATOM 1192 O O . ASN A 1 145 ? 12.239 15.785 5.397 1.00 62.12 145 ASN A O 1
ATOM 1196 N N . SER A 1 146 ? 11.879 13.629 5.802 1.00 56.47 146 SER A N 1
ATOM 1197 C CA . SER A 1 146 ? 10.425 13.806 5.770 1.00 56.47 146 SER A CA 1
ATOM 1198 C C . SER A 1 146 ? 9.936 14.504 7.038 1.00 56.47 146 SER A C 1
ATOM 1200 O O . SER A 1 146 ? 9.894 13.894 8.105 1.00 56.47 146 SER A O 1
ATOM 1202 N N . ALA A 1 147 ? 9.521 15.762 6.880 1.00 54.06 147 ALA A N 1
ATOM 1203 C CA . ALA A 1 147 ? 8.616 16.488 7.772 1.00 54.06 147 ALA A CA 1
ATOM 1204 C C . ALA A 1 147 ? 9.016 16.506 9.260 1.00 54.06 147 ALA A C 1
ATOM 1206 O O . ALA A 1 147 ? 8.214 16.123 10.106 1.00 54.06 147 ALA A O 1
ATOM 1207 N N . HIS A 1 148 ? 10.235 16.959 9.584 1.00 50.97 148 HIS A N 1
ATOM 1208 C CA . HIS A 1 148 ? 10.655 17.195 10.977 1.00 50.97 148 HIS A CA 1
ATOM 1209 C C . HIS A 1 148 ? 10.350 16.016 11.918 1.00 50.97 148 HIS A C 1
ATOM 1211 O O . HIS A 1 148 ? 9.867 16.205 13.031 1.00 50.97 148 HIS A O 1
ATOM 1217 N N . ARG A 1 149 ? 10.628 14.780 11.473 1.00 46.53 149 ARG A N 1
ATOM 1218 C CA . ARG A 1 149 ? 10.371 13.556 12.256 1.00 46.53 149 ARG A CA 1
ATOM 1219 C C . ARG A 1 149 ? 10.981 13.605 13.666 1.00 46.53 149 ARG A C 1
ATOM 1221 O O . ARG A 1 149 ? 10.468 12.959 14.573 1.00 46.53 149 ARG A O 1
ATOM 1228 N N . TYR A 1 150 ? 12.044 14.386 13.846 1.00 43.81 150 TYR A N 1
ATOM 1229 C CA . TYR A 1 150 ? 12.622 14.709 15.143 1.00 43.81 150 TYR A CA 1
ATOM 1230 C C . TYR A 1 150 ? 12.192 16.122 15.551 1.00 43.81 150 TYR A C 1
ATOM 1232 O O . TYR A 1 150 ? 12.787 17.111 15.120 1.00 43.81 150 TYR A O 1
ATOM 1240 N N . LEU A 1 151 ? 11.156 16.224 16.386 1.00 44.50 151 LEU A N 1
ATOM 1241 C CA . LEU A 1 151 ? 10.883 17.456 17.123 1.00 44.50 151 LEU A CA 1
ATOM 1242 C C . LEU A 1 151 ? 12.028 17.641 18.121 1.00 44.50 151 LEU A C 1
ATOM 1244 O O . LEU A 1 151 ? 12.111 16.933 19.120 1.00 44.50 151 LEU A O 1
ATOM 1248 N N . HIS A 1 152 ? 12.934 18.572 17.827 1.00 38.25 152 HIS A N 1
ATOM 1249 C CA . HIS A 1 152 ? 14.144 18.810 18.623 1.00 38.25 152 HIS A CA 1
ATOM 1250 C C . HIS A 1 152 ? 13.835 19.283 20.062 1.00 38.25 152 HIS A C 1
ATOM 1252 O O . HIS A 1 152 ? 14.714 19.255 20.919 1.00 38.25 152 HIS A O 1
ATOM 1258 N N . TYR A 1 153 ? 12.581 19.679 20.324 1.00 40.28 153 TYR A N 1
ATOM 1259 C CA . TYR A 1 153 ? 12.042 20.046 21.631 1.00 40.28 153 TYR A CA 1
ATOM 1260 C C . TYR A 1 153 ? 10.561 19.633 21.736 1.00 40.28 153 TYR A C 1
ATOM 1262 O O . TYR A 1 153 ? 9.694 20.392 21.307 1.00 40.28 153 TYR A O 1
ATOM 1270 N N . PRO A 1 154 ? 10.224 18.465 22.313 1.00 43.94 154 PRO A N 1
ATOM 1271 C CA . PRO A 1 154 ? 8.826 18.036 22.445 1.00 43.94 154 PRO A CA 1
ATOM 1272 C C . PRO A 1 154 ? 8.004 18.897 23.426 1.00 43.94 154 PRO A C 1
ATOM 1274 O O . PRO A 1 154 ? 6.779 18.833 23.404 1.00 43.94 154 PRO A O 1
ATOM 1277 N N . PHE A 1 155 ? 8.660 19.723 24.252 1.00 44.16 155 PHE A N 1
ATOM 1278 C CA . PHE A 1 155 ? 8.026 20.529 25.305 1.00 44.16 155 PHE A CA 1
ATOM 1279 C C . PHE A 1 155 ? 7.982 22.042 25.025 1.00 44.16 155 PHE A C 1
ATOM 1281 O O . PHE A 1 155 ? 7.314 22.771 25.751 1.00 44.16 155 PHE A O 1
ATOM 1288 N N . LEU A 1 156 ? 8.654 22.535 23.976 1.00 40.22 156 LEU A N 1
ATOM 1289 C CA . LEU A 1 156 ? 8.566 23.941 23.551 1.00 40.22 156 LEU A CA 1
ATOM 1290 C C . LEU A 1 156 ? 7.602 24.040 22.371 1.00 40.22 156 LEU A C 1
ATOM 1292 O O . LEU A 1 156 ? 8.001 24.112 21.211 1.00 40.22 156 LEU A O 1
ATOM 1296 N N . LYS A 1 157 ? 6.308 23.988 22.684 1.00 42.97 157 LYS A N 1
ATOM 1297 C CA . LYS A 1 157 ? 5.224 24.103 21.712 1.00 42.97 157 LYS A CA 1
ATOM 1298 C C . LYS A 1 157 ? 4.733 25.552 21.669 1.00 42.97 157 LYS A C 1
ATOM 1300 O O . LYS A 1 157 ? 3.788 25.893 22.365 1.00 42.97 157 LYS A O 1
ATOM 1305 N N . ASN A 1 158 ? 5.360 26.382 20.839 1.00 38.66 158 ASN A N 1
ATOM 1306 C CA . ASN A 1 158 ? 4.691 27.572 20.314 1.00 38.66 158 ASN A CA 1
ATOM 1307 C C . ASN A 1 158 ? 4.094 27.189 18.953 1.00 38.66 158 ASN A C 1
ATOM 1309 O O . ASN A 1 158 ? 4.831 26.916 18.012 1.00 38.66 158 ASN A O 1
ATOM 1313 N N . ASP A 1 159 ? 2.765 27.089 18.906 1.00 43.09 159 ASP A N 1
ATOM 1314 C CA . ASP A 1 159 ? 1.909 27.167 17.712 1.00 43.09 159 ASP A CA 1
ATOM 1315 C C . ASP A 1 159 ? 2.226 26.285 16.495 1.00 43.09 159 ASP A C 1
ATOM 1317 O O . ASP A 1 159 ? 2.015 26.697 15.356 1.00 43.09 159 ASP A O 1
ATOM 1321 N N . VAL A 1 160 ? 2.665 25.038 16.692 1.00 43.41 160 VAL A N 1
ATOM 1322 C CA . VAL A 1 160 ? 2.740 24.080 15.576 1.00 43.41 160 VAL A CA 1
ATOM 1323 C C . VAL A 1 160 ? 1.889 22.847 15.864 1.00 43.41 160 VAL A C 1
ATOM 1325 O O . VAL A 1 160 ? 2.239 21.982 16.667 1.00 43.41 160 VAL A O 1
ATOM 1328 N N . ASN A 1 161 ? 0.752 22.814 15.168 1.00 41.66 161 ASN A N 1
ATOM 1329 C CA . ASN A 1 161 ? -0.093 21.669 14.842 1.00 41.66 161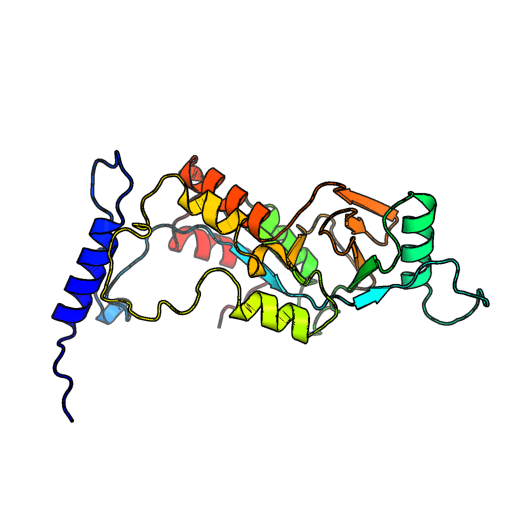 ASN A CA 1
ATOM 1330 C C . ASN A 1 161 ? -0.583 20.855 16.041 1.00 41.66 161 ASN A C 1
ATOM 1332 O O . ASN A 1 161 ? -0.037 19.824 16.442 1.00 41.66 161 ASN A O 1
ATOM 1336 N N . ILE A 1 162 ? -1.695 21.319 16.596 1.00 37.09 162 ILE A N 1
ATOM 1337 C CA . ILE A 1 162 ? -2.577 20.499 17.416 1.00 37.09 162 ILE A CA 1
ATOM 1338 C C . ILE A 1 162 ? -3.141 19.407 16.484 1.00 37.09 162 ILE A C 1
ATOM 1340 O O . ILE A 1 162 ? -3.524 19.697 15.355 1.00 37.09 162 ILE A O 1
ATOM 1344 N N . ILE A 1 163 ? -3.164 18.145 16.928 1.00 42.94 163 ILE A N 1
ATOM 1345 C CA . ILE A 1 163 ? -3.521 16.916 16.165 1.00 42.94 163 ILE A CA 1
ATOM 1346 C C . ILE A 1 163 ? -4.990 16.913 15.644 1.00 42.94 163 ILE A C 1
ATOM 1348 O O . ILE A 1 163 ? -5.493 15.933 15.109 1.00 42.94 163 ILE A O 1
ATOM 1352 N N . HIS A 1 164 ? -5.656 18.063 15.737 1.00 37.53 164 HIS A N 1
ATOM 1353 C CA . HIS A 1 164 ? -7.087 18.319 15.600 1.00 37.53 164 HIS A CA 1
ATOM 1354 C C . HIS A 1 164 ? -7.499 19.073 14.371 1.00 37.53 164 HIS A C 1
ATOM 1356 O O . HIS A 1 164 ? -8.694 19.214 14.119 1.00 37.53 164 HIS A O 1
ATOM 1362 N N . GLU A 1 165 ? -6.545 19.655 13.662 1.00 42.56 165 GLU A N 1
ATOM 1363 C CA . GLU A 1 165 ? -6.923 20.432 12.504 1.00 42.56 165 GLU A CA 1
ATOM 1364 C C . GLU A 1 165 ? -7.553 19.491 11.478 1.00 42.56 165 GLU A C 1
ATOM 1366 O O . GLU A 1 165 ? -7.006 18.424 11.186 1.00 42.56 165 GLU A O 1
ATOM 1371 N N . GLU A 1 166 ? -8.679 19.908 10.890 1.00 44.56 166 GLU A N 1
ATOM 1372 C CA . GLU A 1 166 ? -9.370 19.231 9.775 1.00 44.56 166 GLU A CA 1
ATOM 1373 C C . GLU A 1 166 ? -8.403 18.809 8.646 1.00 44.56 166 GLU A C 1
ATOM 1375 O O . GLU A 1 166 ? -8.670 17.905 7.852 1.00 44.56 166 GLU A O 1
ATOM 1380 N N . ASN A 1 167 ? -7.219 19.421 8.618 1.00 49.03 167 ASN A N 1
ATOM 1381 C CA . ASN A 1 167 ? -6.128 19.179 7.697 1.00 49.03 167 ASN A CA 1
ATOM 1382 C C . ASN A 1 167 ? -5.193 18.010 8.063 1.00 49.03 167 ASN A C 1
ATOM 1384 O O . ASN A 1 167 ? -4.279 17.744 7.284 1.00 49.03 167 ASN A O 1
ATOM 1388 N N . TRP A 1 168 ? -5.381 17.266 9.164 1.00 56.00 168 TRP A N 1
ATOM 1389 C CA . TRP A 1 168 ? -4.475 16.162 9.554 1.00 56.00 168 TRP A CA 1
ATOM 1390 C C . TRP A 1 168 ? -4.340 15.082 8.467 1.00 56.00 168 TRP A C 1
ATOM 1392 O O . TRP A 1 168 ? -3.242 14.642 8.126 1.00 56.00 168 TRP A O 1
ATOM 1402 N N . THR A 1 169 ? -5.445 14.749 7.795 1.00 56.38 169 THR A N 1
ATOM 1403 C CA . THR A 1 169 ? -5.437 13.873 6.607 1.00 56.38 169 THR A CA 1
ATOM 1404 C C . THR A 1 169 ? -4.703 14.495 5.410 1.00 56.38 169 THR A C 1
ATOM 1406 O O . THR A 1 169 ? -4.076 13.786 4.619 1.00 56.38 169 THR A O 1
ATOM 1409 N N . SER A 1 170 ? -4.715 15.824 5.280 1.00 58.69 170 SER A N 1
ATOM 1410 C CA . SER A 1 170 ? -3.950 16.557 4.266 1.00 58.69 170 SER A CA 1
ATOM 1411 C C . SER A 1 170 ? -2.442 16.524 4.535 1.00 58.69 170 SER A C 1
ATOM 1413 O O . SER A 1 170 ? -1.681 16.459 3.568 1.00 58.69 170 SER A O 1
ATOM 1415 N N . TYR A 1 171 ? -2.001 16.448 5.798 1.00 64.06 171 TYR A N 1
ATOM 1416 C CA . TYR A 1 171 ? -0.582 16.285 6.138 1.00 64.06 171 TYR A CA 1
ATOM 1417 C C . TYR A 1 171 ? -0.010 14.956 5.629 1.00 64.06 171 TYR A C 1
ATOM 1419 O O . TYR A 1 171 ? 1.075 14.961 5.048 1.00 64.06 171 TYR A O 1
ATOM 1427 N N . PHE A 1 172 ? -0.745 13.838 5.725 1.00 65.62 172 PHE A N 1
ATOM 1428 C CA . PHE A 1 172 ? -0.305 12.550 5.155 1.00 65.62 172 PHE A CA 1
ATOM 1429 C C . PHE A 1 172 ? 0.000 12.646 3.655 1.00 65.62 172 PHE A C 1
ATOM 1431 O O . PHE A 1 172 ? 0.984 12.069 3.188 1.00 65.62 172 PHE A O 1
ATOM 1438 N N . GLY A 1 173 ? -0.793 13.438 2.923 1.00 66.19 173 GLY A N 1
ATOM 1439 C CA . GLY A 1 173 ? -0.601 13.748 1.502 1.00 66.19 173 GLY A CA 1
ATOM 1440 C C . GLY A 1 173 ? 0.728 14.445 1.174 1.00 66.19 173 GLY A C 1
ATOM 1441 O O . GLY A 1 173 ? 1.204 14.380 0.035 1.00 66.19 173 GLY A O 1
ATOM 1442 N N . LEU A 1 174 ? 1.334 15.114 2.157 1.00 73.00 174 LEU A N 1
ATOM 1443 C CA . LEU A 1 174 ? 2.538 15.929 1.996 1.00 73.00 174 LEU A CA 1
ATOM 1444 C C . LEU A 1 174 ? 3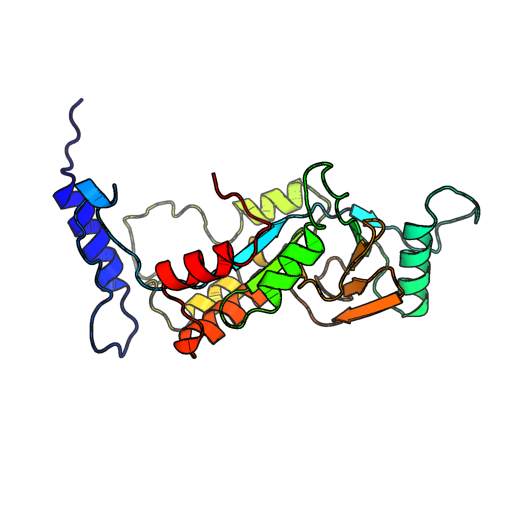.808 15.248 2.511 1.00 73.00 174 LEU A C 1
ATOM 1446 O O . LEU A 1 174 ? 4.892 15.676 2.126 1.00 73.00 174 LEU A O 1
ATOM 1450 N N . ILE A 1 175 ? 3.706 14.176 3.307 1.00 74.50 175 ILE A N 1
ATOM 1451 C CA . ILE A 1 175 ? 4.877 13.487 3.872 1.00 74.50 175 ILE A CA 1
ATOM 1452 C C . ILE A 1 175 ? 5.724 12.882 2.736 1.00 74.50 175 ILE A C 1
ATOM 1454 O O . ILE A 1 175 ? 5.281 11.923 2.091 1.00 74.50 175 ILE A O 1
ATOM 1458 N N . PRO A 1 176 ? 6.964 13.369 2.505 1.00 80.12 176 PRO A N 1
ATOM 1459 C CA . PRO A 1 176 ? 7.796 12.911 1.390 1.00 80.12 176 PRO A CA 1
ATOM 1460 C C . PRO A 1 176 ? 8.047 11.403 1.399 1.00 80.12 176 PRO A C 1
ATOM 1462 O O . PRO A 1 176 ? 7.966 10.757 0.357 1.00 80.12 176 PRO A O 1
ATOM 1465 N N . PHE A 1 177 ? 8.277 10.824 2.580 1.00 79.69 177 PHE A N 1
ATOM 1466 C CA . PHE A 1 177 ? 8.487 9.388 2.733 1.00 79.69 177 PHE A CA 1
ATOM 1467 C C . PHE A 1 177 ? 7.283 8.567 2.255 1.00 79.69 177 PHE A C 1
ATOM 1469 O O . PHE A 1 177 ?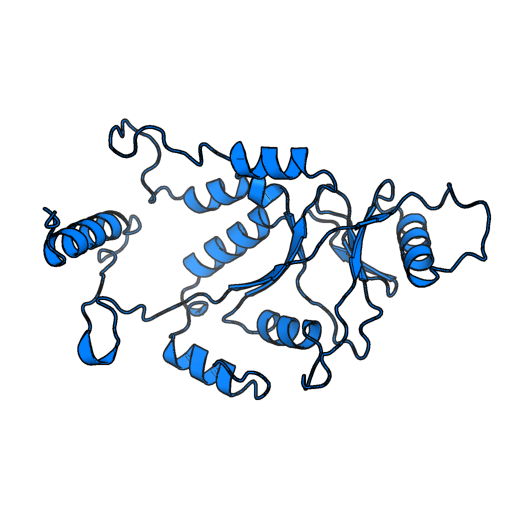 7.449 7.626 1.485 1.00 79.69 177 PHE A O 1
ATOM 1476 N N . LEU A 1 178 ? 6.060 8.950 2.634 1.00 82.69 178 LEU A N 1
ATOM 1477 C CA . LEU A 1 178 ? 4.847 8.246 2.203 1.00 82.69 178 LEU A CA 1
ATOM 1478 C C . LEU A 1 178 ? 4.584 8.444 0.706 1.00 82.69 178 LEU A C 1
ATOM 1480 O O . LEU A 1 178 ? 4.216 7.502 0.010 1.00 82.69 178 LEU A O 1
ATOM 1484 N N . ARG A 1 179 ? 4.849 9.642 0.174 1.00 87.94 179 ARG A N 1
ATOM 1485 C CA . ARG A 1 179 ? 4.778 9.910 -1.273 1.00 87.94 179 ARG A CA 1
ATOM 1486 C C . ARG A 1 179 ? 5.802 9.105 -2.075 1.00 87.94 179 ARG A C 1
ATOM 1488 O O . ARG A 1 179 ? 5.572 8.837 -3.250 1.00 87.94 179 ARG A O 1
ATOM 1495 N N . GLY A 1 180 ? 6.910 8.714 -1.446 1.00 88.38 180 GLY A N 1
ATOM 1496 C CA . GLY A 1 180 ? 7.971 7.888 -2.020 1.00 88.38 180 GLY A CA 1
ATOM 1497 C C . GLY A 1 180 ? 7.611 6.414 -2.213 1.00 88.38 180 GLY A C 1
ATOM 1498 O O . GLY A 1 180 ? 8.489 5.633 -2.577 1.00 88.38 180 GLY A O 1
ATOM 1499 N N . HIS A 1 181 ? 6.355 6.021 -1.981 1.00 93.06 181 HIS A N 1
ATOM 1500 C CA . HIS A 1 181 ? 5.879 4.650 -2.137 1.00 93.06 181 HIS A CA 1
ATOM 1501 C C . HIS A 1 181 ? 4.625 4.591 -3.001 1.00 93.06 181 HIS A C 1
ATOM 1503 O O . HIS A 1 181 ? 3.735 5.429 -2.869 1.00 93.06 181 HIS A O 1
ATOM 1509 N N . ILE A 1 182 ? 4.524 3.560 -3.837 1.00 95.75 182 ILE A N 1
ATOM 1510 C CA . ILE A 1 182 ? 3.297 3.203 -4.545 1.00 95.75 182 ILE A CA 1
ATOM 1511 C C . ILE A 1 182 ? 2.460 2.245 -3.703 1.00 95.75 182 ILE A C 1
ATOM 1513 O O . ILE A 1 182 ? 3.009 1.394 -3.005 1.00 95.75 182 ILE A O 1
ATOM 1517 N N . SER A 1 183 ? 1.141 2.375 -3.800 1.00 95.38 183 SER A N 1
ATOM 1518 C CA . SER A 1 183 ? 0.147 1.453 -3.264 1.00 95.38 183 SER A CA 1
ATOM 1519 C C . SER A 1 183 ? -0.595 0.763 -4.404 1.00 95.38 183 SER A C 1
ATOM 1521 O O . SER A 1 183 ? -1.039 1.419 -5.342 1.00 95.38 183 SER A O 1
ATOM 1523 N N . ILE A 1 184 ? -0.723 -0.565 -4.361 1.00 95.25 184 ILE A N 1
ATOM 1524 C CA . ILE A 1 184 ? -1.419 -1.333 -5.409 1.00 95.25 184 ILE A CA 1
ATOM 1525 C C . ILE A 1 184 ? -2.365 -2.344 -4.765 1.00 95.25 184 ILE A C 1
ATOM 1527 O O . ILE A 1 184 ? -1.918 -3.279 -4.103 1.00 95.25 184 ILE A O 1
ATOM 1531 N N . VAL A 1 185 ? -3.668 -2.188 -4.987 1.00 95.00 185 VAL A N 1
ATOM 1532 C CA . VAL A 1 185 ? -4.685 -3.142 -4.518 1.00 95.00 185 VAL A CA 1
ATOM 1533 C C . VAL A 1 185 ? -4.639 -4.412 -5.391 1.00 95.00 185 VAL A C 1
ATOM 1535 O O . VAL A 1 185 ? -4.609 -4.294 -6.621 1.00 95.00 185 VAL A O 1
ATOM 1538 N N . PRO A 1 186 ? -4.599 -5.628 -4.810 1.00 93.81 186 PRO A N 1
ATOM 1539 C CA . PRO A 1 186 ? -4.757 -6.878 -5.556 1.00 93.81 186 PRO A CA 1
ATOM 1540 C C . PRO A 1 186 ? -6.065 -6.892 -6.347 1.00 93.81 186 PRO A C 1
ATOM 1542 O O . PRO A 1 186 ? -7.101 -6.508 -5.815 1.00 93.81 186 PRO A O 1
ATOM 1545 N N . HIS A 1 187 ? -6.030 -7.334 -7.604 1.00 92.50 187 HIS A N 1
ATOM 1546 C CA . HIS A 1 187 ? -7.170 -7.155 -8.510 1.00 92.50 187 HIS A CA 1
ATOM 1547 C C . HIS A 1 187 ? -7.579 -8.411 -9.291 1.00 92.50 187 HIS A C 1
ATOM 1549 O O . HIS A 1 187 ? -8.596 -8.372 -9.980 1.00 92.50 187 HIS A O 1
ATOM 1555 N N . GLU A 1 188 ? -6.801 -9.495 -9.247 1.00 92.38 188 GLU A N 1
ATOM 1556 C CA . GLU A 1 188 ? -7.176 -10.762 -9.879 1.00 92.38 188 GLU A CA 1
ATOM 1557 C C . GLU A 1 188 ? -6.773 -11.951 -9.012 1.00 92.38 188 GLU A C 1
ATOM 1559 O O . GLU A 1 188 ? -5.763 -11.916 -8.316 1.00 92.38 188 GLU A O 1
ATOM 1564 N N . HIS A 1 189 ? -7.537 -13.036 -9.092 1.00 93.38 189 HIS A N 1
ATOM 1565 C CA . HIS A 1 189 ? -7.115 -14.300 -8.508 1.00 93.38 189 HIS A CA 1
ATOM 1566 C C . HIS A 1 189 ? -5.965 -14.900 -9.326 1.00 93.38 189 HIS A C 1
ATOM 1568 O O . HIS A 1 189 ? -6.037 -14.948 -10.555 1.00 93.38 189 HIS A O 1
ATOM 1574 N N . ILE A 1 190 ? -4.939 -15.427 -8.656 1.00 92.75 190 ILE A N 1
ATOM 1575 C CA . ILE A 1 190 ? -3.804 -16.079 -9.316 1.00 92.75 190 ILE A CA 1
ATOM 1576 C C . ILE A 1 190 ? -3.725 -17.565 -8.977 1.00 92.75 190 ILE A C 1
ATOM 1578 O O . ILE A 1 190 ? -3.964 -17.985 -7.847 1.00 92.75 190 ILE A O 1
ATOM 1582 N N . CYS A 1 191 ? -3.300 -18.357 -9.959 1.00 93.38 191 CYS A N 1
ATOM 1583 C CA . CYS A 1 191 ? -2.986 -19.778 -9.779 1.00 93.38 191 CYS A CA 1
ATOM 1584 C C . CYS A 1 191 ? -1.474 -20.054 -9.833 1.00 93.38 191 CYS A C 1
ATOM 1586 O O . CYS A 1 191 ? -1.044 -21.183 -9.619 1.00 93.38 191 CYS A O 1
ATOM 1588 N N . THR A 1 192 ? -0.655 -19.038 -10.130 1.00 91.75 192 THR A N 1
ATOM 1589 C CA . THR A 1 192 ? 0.809 -19.143 -10.164 1.00 91.75 192 THR A CA 1
ATOM 1590 C C . THR A 1 192 ? 1.448 -17.895 -9.560 1.00 91.75 192 THR A C 1
ATOM 1592 O O . THR A 1 192 ? 0.817 -16.850 -9.475 1.00 91.75 192 THR A O 1
ATOM 1595 N N . HIS A 1 193 ? 2.727 -17.962 -9.185 1.00 87.88 193 HIS A N 1
ATOM 1596 C CA . HIS A 1 193 ? 3.478 -16.792 -8.708 1.00 87.88 193 HIS A CA 1
ATOM 1597 C C . HIS A 1 193 ? 4.252 -16.059 -9.816 1.00 87.88 193 HIS A C 1
ATOM 1599 O O . HIS A 1 193 ? 4.996 -15.118 -9.540 1.00 87.88 193 HIS A O 1
ATOM 1605 N N . HIS A 1 194 ? 4.112 -16.477 -11.077 1.00 90.56 194 HIS A N 1
ATOM 1606 C CA . HIS A 1 194 ? 4.794 -15.875 -12.230 1.00 90.56 194 HIS A CA 1
ATOM 1607 C C . HIS A 1 194 ? 4.110 -14.586 -12.698 1.00 90.56 194 HIS A C 1
ATOM 1609 O O . HIS A 1 194 ? 3.990 -14.334 -13.893 1.00 90.56 194 HIS A O 1
ATOM 1615 N N . HIS A 1 195 ? 3.644 -13.785 -11.744 1.00 92.69 195 HIS A N 1
ATOM 1616 C CA . HIS A 1 195 ? 2.925 -12.552 -11.992 1.00 92.69 195 HIS A CA 1
ATOM 1617 C C . HIS A 1 195 ? 3.707 -11.358 -11.437 1.00 92.69 195 HIS A C 1
ATOM 1619 O O . HIS A 1 195 ? 4.412 -11.469 -10.427 1.00 92.69 195 HIS A O 1
ATOM 1625 N N . TYR A 1 196 ? 3.581 -10.217 -12.114 1.00 94.44 196 TYR A N 1
ATOM 1626 C CA . TYR A 1 196 ? 4.332 -9.002 -11.818 1.00 94.44 196 TYR A CA 1
ATOM 1627 C C . TYR A 1 196 ? 3.447 -7.767 -11.951 1.00 94.44 196 TYR A C 1
ATOM 1629 O O . TYR A 1 196 ? 2.690 -7.635 -12.919 1.00 94.44 196 TYR A O 1
ATOM 1637 N N . TYR A 1 197 ? 3.625 -6.838 -11.018 1.00 95.94 197 TYR A N 1
ATOM 1638 C CA . TYR A 1 197 ? 3.195 -5.455 -11.184 1.00 95.94 197 TYR A CA 1
ATOM 1639 C C . TYR A 1 197 ? 4.362 -4.625 -11.697 1.00 95.94 197 TYR A C 1
ATOM 1641 O O . TYR A 1 197 ? 5.489 -4.800 -11.238 1.00 95.94 197 TYR A O 1
ATOM 1649 N N . SER A 1 198 ? 4.079 -3.709 -12.618 1.00 95.44 198 SER A N 1
ATOM 1650 C CA . SER A 1 198 ? 5.024 -2.710 -13.119 1.00 95.44 198 SER A CA 1
ATOM 1651 C C . SER A 1 198 ? 4.405 -1.319 -13.067 1.00 95.44 198 SER A C 1
ATOM 1653 O O . SER A 1 198 ? 3.192 -1.188 -13.200 1.00 95.44 198 SER A O 1
ATOM 1655 N N . PHE A 1 199 ? 5.210 -0.289 -12.853 1.00 96.25 199 PHE A N 1
ATOM 1656 C CA . PHE A 1 199 ? 4.754 1.082 -12.626 1.00 96.25 199 PHE A CA 1
ATOM 1657 C C . PHE A 1 199 ? 5.861 2.091 -12.948 1.00 96.25 199 PHE A C 1
ATOM 1659 O O . PHE A 1 199 ? 7.026 1.728 -13.121 1.00 96.25 199 PHE A O 1
ATOM 1666 N N . SER A 1 200 ? 5.499 3.367 -13.068 1.00 94.94 200 SER A N 1
ATOM 1667 C CA . SER A 1 200 ? 6.468 4.452 -13.230 1.00 94.94 200 SER A CA 1
ATOM 1668 C C . SER A 1 200 ? 7.099 4.840 -11.878 1.00 94.94 200 SER A C 1
ATOM 1670 O O . SER A 1 200 ? 6.455 4.689 -10.834 1.00 94.94 200 SER A O 1
ATOM 1672 N N . PRO A 1 201 ? 8.307 5.435 -11.865 1.00 92.25 201 PRO A N 1
ATOM 1673 C CA . PRO A 1 201 ? 8.893 6.053 -10.668 1.00 92.25 201 PRO A CA 1
ATOM 1674 C C . PRO A 1 201 ? 8.048 7.181 -10.056 1.00 92.25 201 PRO A C 1
ATOM 1676 O O . PRO A 1 201 ? 8.280 7.582 -8.924 1.00 92.25 201 PRO A O 1
ATOM 1679 N N . ASN A 1 202 ? 7.038 7.688 -10.768 1.00 90.69 202 ASN A N 1
ATOM 1680 C CA . ASN A 1 202 ? 6.136 8.715 -10.247 1.00 90.69 202 ASN A CA 1
ATOM 1681 C C . ASN A 1 202 ? 4.925 8.135 -9.497 1.00 90.69 202 ASN A C 1
ATOM 1683 O O . ASN A 1 202 ? 4.140 8.907 -8.933 1.00 90.69 202 ASN A O 1
ATOM 1687 N N . GLY A 1 203 ? 4.778 6.804 -9.477 1.00 90.81 203 GLY A N 1
ATOM 1688 C CA . GLY A 1 203 ? 3.630 6.107 -8.896 1.00 90.81 203 GLY A CA 1
ATOM 1689 C C . GLY A 1 203 ? 2.414 6.035 -9.817 1.00 90.81 203 GLY A C 1
ATOM 1690 O O . GLY A 1 203 ? 1.302 5.880 -9.321 1.00 90.81 203 GLY A O 1
ATOM 1691 N N . THR A 1 204 ? 2.620 6.173 -11.129 1.00 93.62 204 THR A N 1
ATOM 1692 C CA . THR A 1 204 ? 1.590 6.111 -12.183 1.00 93.62 204 THR A CA 1
ATOM 1693 C C . THR A 1 204 ? 1.823 4.903 -13.100 1.00 93.62 204 THR A C 1
ATOM 1695 O O . THR A 1 204 ? 2.717 4.088 -12.855 1.00 93.62 204 THR A O 1
ATOM 1698 N N . ASP A 1 205 ? 1.049 4.797 -14.184 1.00 93.94 205 ASP A N 1
ATOM 1699 C CA . ASP A 1 205 ? 1.225 3.805 -15.256 1.00 93.94 205 ASP A CA 1
ATOM 1700 C C . ASP A 1 205 ? 1.336 2.369 -14.729 1.00 93.94 205 ASP A C 1
ATOM 1702 O O . ASP A 1 205 ? 2.229 1.596 -15.113 1.00 93.94 205 ASP A O 1
ATOM 1706 N N . ILE A 1 206 ? 0.454 2.039 -13.787 1.00 95.25 206 ILE A N 1
ATOM 1707 C CA . ILE A 1 206 ? 0.414 0.750 -13.117 1.00 95.25 206 ILE A CA 1
ATOM 1708 C C . ILE A 1 206 ? -0.127 -0.266 -14.108 1.00 95.25 206 ILE A C 1
ATOM 1710 O O . ILE A 1 206 ? -1.256 -0.164 -14.590 1.00 95.25 206 ILE A O 1
ATOM 1714 N N . ALA A 1 207 ? 0.679 -1.275 -14.388 1.00 94.25 207 ALA A N 1
ATOM 1715 C CA . ALA A 1 207 ? 0.386 -2.321 -15.339 1.00 94.25 207 ALA A CA 1
ATOM 1716 C C . ALA A 1 207 ? 0.655 -3.692 -14.734 1.00 94.25 207 ALA A C 1
ATOM 1718 O O . ALA A 1 207 ? 1.598 -3.907 -13.969 1.00 94.25 207 ALA A O 1
ATOM 1719 N N . TRP A 1 208 ? -0.172 -4.634 -15.147 1.00 93.50 208 TRP A N 1
ATOM 1720 C CA . TRP A 1 208 ? -0.089 -6.030 -14.796 1.00 93.50 208 TRP A CA 1
ATOM 1721 C C . TRP A 1 208 ? 0.497 -6.834 -15.953 1.00 93.50 208 TRP A C 1
ATOM 1723 O O . TRP A 1 208 ? 0.139 -6.624 -17.114 1.00 93.50 208 TRP A O 1
ATOM 1733 N N . HIS A 1 209 ? 1.405 -7.758 -15.637 1.00 82.38 209 HIS A N 1
ATOM 1734 C CA . HIS A 1 209 ? 2.182 -8.522 -16.624 1.00 82.38 209 HIS A CA 1
ATOM 1735 C C . HIS A 1 209 ? 1.345 -9.299 -17.655 1.00 82.38 209 HIS A C 1
ATOM 1737 O O . HIS A 1 209 ? 1.831 -9.537 -18.761 1.00 82.38 209 HIS A O 1
ATOM 1743 N N . SER A 1 210 ? 0.088 -9.649 -17.345 1.00 81.38 210 SER A N 1
ATOM 1744 C CA . SER A 1 210 ? -0.817 -10.307 -18.302 1.00 81.38 210 SER A CA 1
ATOM 1745 C C . SER A 1 210 ? -1.314 -9.370 -19.412 1.00 81.38 210 SER A C 1
ATOM 1747 O O . SER A 1 210 ? -1.959 -9.819 -20.357 1.00 81.38 210 SER A O 1
ATOM 1749 N N . GLY A 1 211 ? -0.952 -8.085 -19.358 1.00 83.25 211 GLY A N 1
ATOM 1750 C CA . GLY A 1 211 ? -1.254 -7.097 -20.387 1.00 83.25 211 GLY A CA 1
ATOM 1751 C C . GLY A 1 211 ? -2.444 -6.202 -20.053 1.00 83.25 211 GLY A C 1
ATOM 1752 O O . GLY A 1 211 ? -3.146 -5.751 -20.959 1.00 83.25 211 GLY A O 1
ATOM 1753 N N . LYS A 1 212 ? -2.664 -5.926 -18.765 1.00 91.56 212 LYS A N 1
ATOM 1754 C CA . LYS A 1 212 ? -3.740 -5.056 -18.279 1.00 91.56 212 LYS A CA 1
ATOM 1755 C C . LYS A 1 212 ? -3.162 -3.784 -17.662 1.00 91.56 212 LYS A C 1
ATOM 1757 O O . LYS A 1 212 ? -2.251 -3.852 -16.842 1.00 91.56 212 LYS A O 1
ATOM 1762 N N . ILE A 1 213 ? -3.700 -2.627 -18.040 1.00 93.19 213 ILE A N 1
ATOM 1763 C CA . ILE A 1 213 ? -3.456 -1.367 -17.324 1.00 93.19 213 ILE A CA 1
ATOM 1764 C C . ILE A 1 213 ? -4.395 -1.354 -16.118 1.00 93.19 213 ILE A C 1
ATOM 1766 O O . ILE A 1 213 ? -5.598 -1.548 -16.272 1.00 93.19 213 ILE A O 1
ATOM 1770 N N . ILE A 1 214 ? -3.835 -1.175 -14.927 1.00 92.00 214 ILE A N 1
ATOM 1771 C CA . ILE A 1 214 ? -4.577 -1.146 -13.662 1.00 92.00 214 ILE A CA 1
ATOM 1772 C C . ILE A 1 214 ? -4.999 0.278 -13.335 1.00 92.00 214 ILE A C 1
ATOM 1774 O O . ILE A 1 214 ? -6.146 0.509 -12.971 1.00 92.00 214 ILE A O 1
ATOM 1778 N N . SER A 1 215 ? -4.083 1.232 -13.478 1.00 89.62 215 SER A N 1
ATOM 1779 C CA . SER A 1 215 ? -4.367 2.648 -13.268 1.00 89.62 215 SER A CA 1
ATOM 1780 C C . SER A 1 215 ? -3.298 3.503 -13.932 1.00 89.62 215 SER A C 1
ATOM 1782 O O . SER A 1 215 ? -2.115 3.172 -13.878 1.00 89.62 215 SER A O 1
ATOM 1784 N N . ASN A 1 216 ? -3.716 4.630 -14.503 1.00 82.38 216 ASN A N 1
ATOM 1785 C CA . ASN A 1 216 ? -2.811 5.682 -14.973 1.00 82.38 216 ASN A CA 1
ATOM 1786 C C . ASN A 1 216 ? -2.676 6.828 -13.958 1.00 82.38 216 ASN A C 1
ATOM 1788 O O . ASN A 1 216 ? -1.833 7.705 -14.124 1.00 82.38 216 ASN A O 1
ATOM 1792 N N . HIS A 1 217 ? -3.488 6.830 -12.901 1.00 84.38 217 HIS A N 1
ATOM 1793 C CA . HIS A 1 217 ? -3.434 7.849 -11.860 1.00 84.38 217 HIS A CA 1
ATOM 1794 C C . HIS A 1 217 ? -2.341 7.534 -10.843 1.00 84.38 217 HIS A C 1
ATOM 1796 O O . HIS A 1 217 ? -1.975 6.373 -10.641 1.00 84.38 217 HIS A O 1
ATOM 1802 N N . ALA A 1 218 ? -1.837 8.582 -10.190 1.00 82.56 218 ALA A N 1
ATOM 1803 C CA . ALA A 1 218 ? -0.918 8.419 -9.077 1.00 82.56 218 ALA A CA 1
ATOM 1804 C C . ALA A 1 218 ? -1.612 7.627 -7.964 1.00 82.56 218 ALA A C 1
ATOM 1806 O O . ALA A 1 218 ? -2.708 7.983 -7.538 1.00 82.56 218 ALA A O 1
ATOM 1807 N N . ASN A 1 219 ? -0.974 6.551 -7.515 1.00 88.94 219 ASN A N 1
ATOM 1808 C CA . ASN A 1 219 ? -1.479 5.725 -6.427 1.00 88.94 219 ASN A CA 1
ATOM 1809 C C . ASN A 1 219 ? -0.415 5.628 -5.334 1.00 88.94 219 ASN A C 1
ATOM 1811 O O . ASN A 1 219 ? 0.176 4.573 -5.118 1.00 88.94 219 ASN A O 1
ATOM 1815 N N . ARG A 1 220 ? -0.064 6.761 -4.719 1.00 92.50 220 ARG A N 1
ATOM 1816 C CA . ARG A 1 220 ? 0.980 6.795 -3.685 1.00 92.50 220 ARG A CA 1
ATOM 1817 C C . ARG A 1 220 ? 0.414 6.361 -2.340 1.00 92.50 220 ARG A C 1
ATOM 1819 O O . ARG A 1 220 ? -0.781 6.492 -2.094 1.00 92.50 220 ARG A O 1
ATOM 1826 N N . LEU A 1 221 ? 1.276 5.893 -1.440 1.00 89.00 221 LEU A N 1
ATOM 1827 C CA . LEU A 1 221 ? 0.862 5.512 -0.086 1.00 89.00 221 LEU A CA 1
ATOM 1828 C C . LEU A 1 221 ? 0.230 6.683 0.676 1.00 89.00 221 LEU A C 1
ATOM 1830 O O . LEU A 1 221 ? -0.767 6.491 1.363 1.00 89.00 221 LEU A O 1
ATOM 1834 N N . SER A 1 222 ? 0.758 7.895 0.503 1.00 85.00 222 SER A N 1
ATOM 1835 C CA . SER A 1 222 ? 0.161 9.119 1.050 1.00 85.00 222 SER A CA 1
ATOM 1836 C C . SER A 1 222 ? -1.294 9.312 0.614 1.00 85.00 222 SER A C 1
ATOM 1838 O O . SER A 1 222 ? -2.153 9.641 1.429 1.00 85.00 222 SER A O 1
ATOM 1840 N N . ASP A 1 223 ? -1.566 9.082 -0.670 1.00 87.62 223 ASP A N 1
ATOM 1841 C CA . ASP A 1 223 ? -2.868 9.321 -1.288 1.00 87.62 223 ASP A CA 1
ATOM 1842 C C . ASP A 1 223 ? -3.856 8.231 -0.853 1.00 87.62 223 ASP A C 1
ATOM 1844 O O . ASP A 1 223 ? -4.974 8.533 -0.441 1.00 87.62 223 ASP A O 1
ATOM 1848 N N . MET A 1 224 ? -3.403 6.971 -0.844 1.00 88.94 224 MET A N 1
ATOM 1849 C CA . MET A 1 224 ? -4.167 5.823 -0.351 1.00 88.94 224 MET A CA 1
ATOM 1850 C C . MET A 1 224 ? -4.581 6.010 1.113 1.00 88.94 224 MET A C 1
ATOM 1852 O O . MET A 1 224 ? -5.758 5.886 1.440 1.00 88.94 224 MET A O 1
ATOM 1856 N N . LEU A 1 225 ? -3.639 6.356 1.996 1.00 82.50 225 LEU A N 1
ATOM 1857 C CA . LEU A 1 225 ? -3.929 6.575 3.416 1.00 82.50 225 LEU A CA 1
ATOM 1858 C C . LEU A 1 225 ? -4.876 7.753 3.633 1.00 82.50 225 LEU A C 1
ATOM 1860 O O . LEU A 1 225 ? -5.811 7.636 4.421 1.00 82.50 225 LEU A O 1
ATOM 1864 N N . LYS A 1 226 ? -4.689 8.856 2.896 1.00 83.50 226 LYS A N 1
ATOM 1865 C CA . LYS A 1 226 ? -5.609 9.996 2.943 1.00 83.50 226 LYS A CA 1
ATOM 1866 C C . LYS A 1 226 ? -7.035 9.565 2.597 1.00 83.50 226 LYS A C 1
ATOM 1868 O O . LYS A 1 226 ? -7.952 9.860 3.354 1.00 83.50 226 LYS A O 1
ATOM 1873 N N . ILE A 1 227 ? -7.221 8.822 1.504 1.00 86.06 227 ILE A N 1
ATOM 1874 C CA . ILE A 1 227 ? -8.538 8.315 1.086 1.00 86.06 227 ILE A CA 1
ATOM 1875 C C . ILE A 1 227 ? -9.132 7.378 2.146 1.00 86.06 227 ILE A C 1
ATOM 1877 O O . ILE A 1 227 ? -10.310 7.503 2.488 1.00 86.06 227 ILE A O 1
ATOM 1881 N N . ILE A 1 228 ? -8.334 6.452 2.685 1.00 85.06 228 ILE A N 1
ATOM 1882 C CA . ILE A 1 228 ? -8.778 5.507 3.718 1.00 85.06 228 ILE A CA 1
ATOM 1883 C C . ILE A 1 228 ? -9.265 6.259 4.951 1.00 85.06 228 ILE A C 1
ATOM 1885 O O . ILE A 1 228 ? -10.395 6.040 5.383 1.00 85.06 228 ILE A O 1
ATOM 1889 N N . PHE A 1 229 ? -8.455 7.170 5.484 1.00 80.38 229 PHE A N 1
ATOM 1890 C CA . PHE A 1 229 ? -8.792 7.918 6.688 1.00 80.38 229 PHE A CA 1
ATOM 1891 C C . PHE A 1 229 ? -9.987 8.834 6.463 1.00 80.38 229 PHE A C 1
ATOM 1893 O O . PHE A 1 229 ? -10.965 8.716 7.194 1.00 80.38 229 PHE A O 1
ATOM 1900 N N . SER A 1 230 ? -9.981 9.657 5.410 1.00 80.38 230 SER A N 1
ATOM 1901 C CA . SER A 1 230 ? -11.123 10.521 5.094 1.00 80.38 230 SER A CA 1
ATOM 1902 C C . SER A 1 230 ? -12.410 9.708 4.939 1.00 80.38 230 SER A C 1
ATOM 1904 O O . SER A 1 230 ? -13.415 10.025 5.561 1.00 80.38 230 SER A O 1
ATOM 1906 N N . SER A 1 231 ? -12.380 8.606 4.185 1.00 82.62 231 SER A N 1
ATOM 1907 C CA . SER A 1 231 ? -13.586 7.801 3.968 1.00 82.62 231 SER A CA 1
ATOM 1908 C C . SER A 1 231 ? -14.058 7.032 5.204 1.00 82.62 231 SER A C 1
ATOM 1910 O O . SER A 1 231 ? -15.244 6.731 5.295 1.00 82.62 231 SER A O 1
ATOM 1912 N N . SER A 1 232 ? -13.161 6.697 6.133 1.00 80.25 232 SER A N 1
ATOM 1913 C CA . SER A 1 232 ? -13.518 5.974 7.359 1.00 80.25 232 SER A CA 1
ATOM 1914 C C . SER A 1 232 ? -13.969 6.922 8.469 1.00 80.25 232 SER A C 1
ATOM 1916 O O . SER A 1 232 ? -14.840 6.567 9.253 1.00 80.25 232 SER A O 1
ATOM 1918 N N . PHE A 1 233 ? -13.451 8.151 8.514 1.00 76.06 233 PHE A N 1
ATOM 1919 C CA . PHE A 1 233 ? -13.955 9.184 9.422 1.00 76.06 233 PHE A CA 1
ATOM 1920 C C . PHE A 1 233 ? -15.300 9.756 8.964 1.00 76.06 233 PHE A C 1
ATOM 1922 O O . PHE A 1 233 ? -16.134 10.082 9.800 1.00 76.06 233 PHE A O 1
ATOM 1929 N N . SER A 1 234 ? -15.551 9.823 7.653 1.00 78.44 234 SER A N 1
ATOM 1930 C CA . SER A 1 234 ? -16.851 10.251 7.119 1.00 78.44 234 SER A CA 1
ATOM 1931 C C . SER A 1 234 ? -17.921 9.153 7.112 1.00 78.44 234 SER A C 1
ATOM 1933 O O . SER A 1 234 ? -19.087 9.465 6.890 1.00 78.44 234 SER A O 1
ATOM 1935 N N . ASN A 1 235 ? -17.559 7.881 7.320 1.00 79.50 235 ASN A N 1
ATOM 1936 C CA . ASN A 1 235 ? -18.510 6.769 7.349 1.00 79.50 235 ASN A CA 1
ATOM 1937 C C . ASN A 1 235 ? -18.228 5.813 8.529 1.00 79.50 235 ASN A C 1
ATOM 1939 O O . ASN A 1 235 ? -17.387 4.914 8.397 1.00 79.50 235 ASN A O 1
ATOM 1943 N N . PRO A 1 236 ? -18.960 5.957 9.652 1.00 78.56 236 PRO A N 1
ATOM 1944 C CA . PRO A 1 236 ? -18.826 5.094 10.826 1.00 78.56 236 PRO A CA 1
ATOM 1945 C C . PRO A 1 236 ? -19.032 3.597 10.553 1.00 78.56 236 PRO A C 1
ATOM 1947 O O . PRO A 1 236 ? -18.435 2.781 11.247 1.00 78.56 236 PRO A O 1
ATOM 1950 N N . GLU A 1 237 ? -19.792 3.207 9.520 1.00 82.88 237 GLU A N 1
ATOM 1951 C CA . GLU A 1 237 ? -20.025 1.792 9.170 1.00 82.88 237 GLU A CA 1
ATOM 1952 C C . GLU A 1 237 ? -18.750 1.065 8.714 1.00 82.88 237 GLU A C 1
ATOM 1954 O O . GLU A 1 237 ? -18.697 -0.164 8.690 1.00 82.88 237 GLU A O 1
ATOM 1959 N N . LYS A 1 238 ? -17.700 1.813 8.348 1.00 78.75 238 LYS A N 1
ATOM 1960 C CA . LYS A 1 238 ? -16.397 1.231 8.004 1.00 78.75 238 LYS A CA 1
ATOM 1961 C C . LYS A 1 238 ? -15.622 0.730 9.215 1.00 78.75 238 LYS A C 1
ATOM 1963 O O . LYS A 1 238 ? -14.693 -0.061 9.051 1.00 78.75 238 LYS A O 1
ATOM 1968 N N . TRP A 1 239 ? -15.972 1.201 10.407 1.00 82.00 239 TRP A N 1
ATOM 1969 C CA . TRP A 1 239 ? -15.365 0.744 11.642 1.00 82.00 239 TRP A CA 1
ATOM 1970 C C . TRP A 1 239 ? -15.984 -0.589 12.038 1.00 82.00 239 TRP A C 1
ATOM 1972 O O . TRP A 1 239 ? -17.189 -0.797 11.924 1.00 82.00 239 TRP A O 1
ATOM 1982 N N . ILE A 1 240 ? -15.157 -1.502 12.529 1.00 79.12 240 ILE A N 1
ATOM 1983 C CA . ILE A 1 240 ? -15.600 -2.823 12.971 1.00 79.12 240 ILE A CA 1
ATOM 1984 C C . ILE A 1 240 ? -15.124 -3.085 14.389 1.00 79.12 240 ILE A C 1
ATOM 1986 O O . ILE A 1 240 ? -14.012 -2.691 14.744 1.00 79.12 240 ILE A O 1
ATOM 1990 N N . SER A 1 241 ? -15.943 -3.772 15.187 1.00 81.00 241 SER A N 1
ATOM 1991 C CA . SER A 1 241 ? -15.514 -4.156 16.524 1.00 81.00 241 SER A CA 1
ATOM 1992 C C . SER A 1 241 ? -14.350 -5.144 16.457 1.00 81.00 241 SER A C 1
ATOM 1994 O O . SER A 1 241 ? -14.292 -5.984 15.553 1.00 81.00 241 SER A O 1
ATOM 1996 N N . ILE A 1 242 ? -13.414 -5.086 17.407 1.00 71.81 242 ILE A N 1
ATOM 1997 C CA . ILE A 1 242 ? -12.282 -6.031 17.428 1.00 71.81 242 ILE A CA 1
ATOM 1998 C C . ILE A 1 242 ? -12.781 -7.482 17.485 1.00 71.81 242 ILE A C 1
ATOM 2000 O O . ILE A 1 242 ? -12.251 -8.350 16.791 1.00 71.81 242 ILE A O 1
ATOM 2004 N N . THR A 1 243 ? -13.832 -7.749 18.259 1.00 77.00 243 THR A N 1
ATOM 2005 C CA . THR A 1 243 ? -14.434 -9.081 18.387 1.00 77.00 243 THR A CA 1
ATOM 2006 C C . THR A 1 243 ? -15.041 -9.570 17.075 1.00 77.00 243 THR A C 1
ATOM 2008 O O . THR A 1 243 ? -14.772 -10.702 16.662 1.00 77.00 243 THR A O 1
ATOM 2011 N N . ASP A 1 244 ? -15.796 -8.717 16.376 1.00 80.19 244 ASP A N 1
ATOM 2012 C CA . ASP A 1 244 ? -16.403 -9.073 15.089 1.00 80.19 244 ASP A CA 1
ATOM 2013 C C . ASP A 1 244 ? -15.344 -9.246 14.007 1.00 80.19 244 ASP A C 1
ATOM 2015 O O . ASP A 1 244 ? -15.442 -10.137 13.163 1.00 80.19 244 ASP A O 1
ATOM 2019 N N . TYR A 1 245 ? -14.302 -8.421 14.036 1.00 79.00 245 TYR A N 1
ATOM 2020 C CA . TYR A 1 245 ? -13.181 -8.532 13.121 1.00 79.00 245 TYR A CA 1
ATOM 2021 C C . TYR A 1 245 ? -12.407 -9.837 13.330 1.00 79.00 245 TYR A C 1
ATOM 2023 O O . TYR A 1 245 ? -12.202 -10.576 12.366 1.00 79.00 245 TYR A O 1
ATOM 2031 N N . ILE A 1 246 ? -12.061 -10.191 14.573 1.00 75.75 246 ILE A N 1
ATOM 2032 C CA . ILE A 1 246 ? -11.408 -11.472 14.895 1.00 75.75 246 ILE A CA 1
ATOM 2033 C C . ILE A 1 246 ? -12.287 -12.651 14.456 1.00 75.75 246 ILE A C 1
ATOM 2035 O O . ILE A 1 246 ? -11.782 -13.602 13.860 1.00 75.75 246 ILE A O 1
ATOM 2039 N N . SER A 1 247 ? -13.597 -12.585 14.701 1.00 78.81 247 SER A N 1
ATOM 2040 C CA . SER A 1 247 ? -14.574 -13.572 14.220 1.00 78.81 247 SER A CA 1
ATOM 2041 C C . SER A 1 247 ? -14.530 -13.723 12.692 1.00 78.81 247 SER A C 1
ATOM 2043 O O . SER A 1 247 ? -14.376 -14.833 12.172 1.00 78.81 247 SER A O 1
ATOM 2045 N N . LYS A 1 248 ? -14.577 -12.607 11.953 1.00 77.62 248 LYS A N 1
ATOM 2046 C CA . LYS A 1 248 ? -14.521 -12.601 10.484 1.00 77.62 248 LYS A CA 1
ATOM 2047 C C . LYS A 1 248 ? -13.203 -13.156 9.947 1.00 77.62 248 LYS A C 1
ATOM 2049 O O . LYS A 1 248 ? -13.233 -13.912 8.979 1.00 77.62 248 LYS A O 1
ATOM 2054 N N . ILE A 1 249 ? -12.067 -12.842 10.572 1.00 71.44 249 ILE A N 1
ATOM 2055 C CA . ILE A 1 249 ? -10.774 -13.388 10.144 1.00 71.44 249 ILE A CA 1
ATOM 2056 C C . ILE A 1 249 ? -10.664 -14.882 10.457 1.00 71.44 249 ILE A C 1
ATOM 2058 O O . ILE A 1 249 ? -10.166 -15.624 9.620 1.00 71.44 249 ILE A O 1
ATOM 2062 N N . LYS A 1 250 ? -11.157 -15.357 11.609 1.00 68.00 250 LYS A N 1
ATOM 2063 C CA . LYS A 1 250 ? -11.159 -16.796 11.944 1.00 68.00 250 LYS A CA 1
ATOM 2064 C C . LYS A 1 250 ? -11.914 -17.638 10.908 1.00 68.00 250 LYS A C 1
ATOM 2066 O O . LYS A 1 250 ? -11.544 -18.782 10.654 1.00 68.00 250 LYS A O 1
ATOM 2071 N N . ASN A 1 251 ? -12.937 -17.065 10.271 1.00 61.47 251 ASN A N 1
ATOM 2072 C CA . ASN A 1 251 ? -13.657 -17.710 9.170 1.00 61.47 251 ASN A CA 1
ATOM 2073 C C . ASN A 1 251 ? -12.839 -17.792 7.870 1.00 61.47 251 ASN A C 1
ATOM 2075 O O . ASN A 1 251 ? -13.094 -18.663 7.036 1.00 61.47 251 ASN A O 1
ATOM 2079 N N . ILE A 1 252 ? -11.815 -16.951 7.707 1.00 63.88 252 ILE A N 1
ATOM 2080 C CA . ILE A 1 252 ? -10.761 -17.141 6.710 1.00 63.88 252 ILE A CA 1
ATOM 2081 C C . ILE A 1 252 ? -9.832 -18.222 7.283 1.00 63.88 252 ILE A C 1
ATOM 2083 O O . ILE A 1 252 ? -8.803 -17.918 7.881 1.00 63.88 252 ILE A O 1
ATOM 20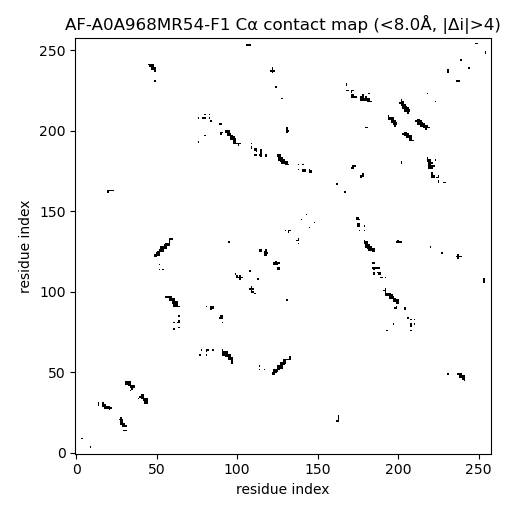87 N N . LYS A 1 253 ? -10.221 -19.498 7.120 1.00 52.78 253 LYS A N 1
ATOM 2088 C CA . LYS A 1 253 ? -9.576 -20.733 7.642 1.00 52.78 253 LYS A CA 1
ATOM 2089 C C . LYS A 1 253 ? -8.087 -20.937 7.269 1.00 52.78 253 LYS A C 1
ATOM 2091 O O . LYS A 1 253 ? -7.550 -22.029 7.411 1.00 52.78 253 LYS A O 1
ATOM 2096 N N . GLU A 1 254 ? -7.424 -19.911 6.752 1.00 54.16 254 GLU A N 1
ATOM 2097 C CA . GLU A 1 254 ? -6.051 -19.902 6.254 1.00 54.16 254 GLU A CA 1
ATOM 2098 C C . GLU A 1 254 ? -5.075 -19.181 7.204 1.00 54.16 254 GLU A C 1
ATOM 2100 O O . GLU A 1 254 ? -3.877 -19.156 6.929 1.00 54.16 254 GLU A O 1
ATOM 2105 N N . PHE A 1 255 ? -5.555 -18.636 8.331 1.00 50.09 255 PHE A N 1
ATOM 2106 C CA . PHE A 1 255 ? -4.720 -17.981 9.338 1.00 50.09 255 PHE A CA 1
ATOM 2107 C C . PHE A 1 255 ? -4.729 -18.717 10.682 1.00 50.09 255 PHE A C 1
ATOM 2109 O O . PHE A 1 255 ? -5.689 -18.627 11.443 1.00 50.09 255 PHE A O 1
ATOM 2116 N N . ASN A 1 256 ? -3.606 -19.354 11.018 1.00 40.75 256 ASN A N 1
ATOM 2117 C CA . ASN A 1 256 ? -3.230 -19.554 12.416 1.00 40.75 256 ASN A CA 1
ATOM 2118 C C . ASN A 1 256 ? -2.532 -18.271 12.875 1.00 40.75 256 ASN A C 1
ATOM 2120 O O . ASN A 1 256 ? -1.348 -18.083 12.594 1.00 40.75 256 ASN A O 1
ATOM 2124 N N . PHE A 1 257 ? -3.265 -17.367 13.522 1.00 37.97 257 PHE A N 1
ATOM 2125 C CA . PHE A 1 257 ? -2.617 -16.350 14.347 1.00 37.97 257 PHE A CA 1
ATOM 2126 C C . PHE A 1 257 ? -2.082 -17.079 15.582 1.00 37.97 257 PHE A C 1
ATOM 2128 O O . PHE A 1 257 ? -2.875 -17.612 16.357 1.00 37.97 257 PHE A O 1
ATOM 2135 N N . LEU A 1 258 ? -0.754 -17.205 15.660 1.00 31.22 258 LEU A N 1
ATOM 2136 C CA . LEU A 1 258 ? -0.049 -17.584 16.885 1.00 31.22 258 LEU A CA 1
ATOM 2137 C C . LEU A 1 258 ? -0.210 -16.476 17.924 1.00 31.22 258 LEU A C 1
ATOM 2139 O O . LEU A 1 258 ? -0.120 -15.296 17.511 1.00 31.22 258 LEU A O 1
#

pLDDT: mean 74.39, std 17.36, range [31.22, 96.25]

Solvent-accessible surface area (backbone atoms only — not comparable to full-atom values): 15105 Å² total; per-residue (Å²): 135,81,78,94,72,51,70,69,55,55,49,51,53,51,46,50,57,42,36,68,64,32,56,88,89,55,97,60,61,48,74,80,46,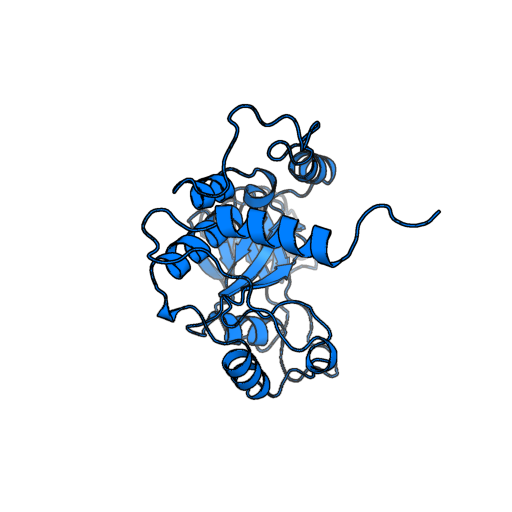77,49,64,39,92,82,67,77,37,67,60,66,74,64,64,41,73,51,73,48,75,48,78,48,72,49,42,83,39,73,44,65,88,80,63,92,62,99,76,74,94,44,67,70,59,52,47,38,36,53,45,31,60,76,67,74,38,69,41,79,58,17,32,31,39,73,48,68,70,61,54,96,86,47,93,61,43,68,61,46,54,41,27,57,42,39,73,38,86,48,36,44,24,31,36,35,29,50,40,61,86,48,66,68,60,52,49,46,28,62,71,65,25,75,68,76,69,63,92,53,87,82,71,79,78,92,72,78,70,95,60,51,92,53,56,53,56,48,43,56,65,32,48,41,39,53,41,20,27,44,47,64,62,85,72,85,70,94,64,40,93,43,35,47,33,25,27,57,80,28,20,47,29,29,36,58,95,72,43,80,76,39,73,58,72,31,21,38,11,55,53,51,27,51,52,49,54,55,40,75,76,31,68,82,32,48,35,39,53,69,58,47,52,53,58,49,59,69,46,82,82,63,85,81,126

Sequence (258 aa):
MKSELSEKQIEADIATYFGWISPIGSSSPFLLSDVDEQVYGADKKFDMVIPIYMQFKVSHGLTNFKNFTSPFSIELPLQRIRAFRHRKNLFDSPSLYFKLHAKSKTALDYQHNILMKFANTSHSYAFYVAPLTLYKNIYENLLFNSAHRYLHYPFLKNDVNIIHEENWTSYFGLIPFLRGHISIVPHEHICTHHHYYSFSPNGTDIAWHSGKIISNHANRLSDMLKIIFSSSFSNPEKWISITDYISKIKNIKEFNFL

Mean predicted aligned error: 12.26 Å

Secondary structure (DSSP, 8-state):
---SS-HHHHHHHHHHHHHHTPPTT-SS-----B--HHHHSSSB---EE--EEEEE---EEE--GGG-S-TTSS-HHHHHHHHHHHHTT---SSEEEEEPPPPPTT-SS-HHHHHHHHHTSTT-EEEEEEES-S-HHHHHHHHHHSTTSS-S-TT--SS---TTSTTHHHHHTT-HHHHTEEEE---S--SSS--EEEE-TTS--EEETTTEEEESS--BHHHHHHHHHHHHHS-GGG-EEHHHHHHHHHHSTT----